Protein AF-A0A975FYM4-F1 (afdb_monomer)

InterPro domains:
  IPR009056 Cytochrome c-like domain [PS51007] (28-152)

Secondary structure (DSSP, 8-state):
--TT--HHHHHHEEEPP-BPP--HHHHHHHHHHHHHTT-GGGS-HHHHHTT--HHHHSGGGS--TT---TTT-SSTTEE-SSSTTT-SS---S----EEPP-TTS-GGG-SS--SHHHHHHHHHHIIIIIS-PPPPPHHHHHHHHHHHHHB-GGG--S-SEEE--HHHHHHHHHHHHHHHHHHHHTT-HHHHHHHHHHHHHHHHHHHHH--SGGGHHHHHHHHHHHHHHHHHHHHHHTT-TTHHHHHHHHHHHHHHHHHHHHHHGGGSTTSHHHHT-

Foldseek 3Di:
DPPPDQLCQQVFKAFFQQFDDDDDPLVLLQLLLVLQQQFLQLFDDVCSVVRHGVCLQQGSLAGQQQRDDPPADDHRQWGDLQPPRFFPARPPVDNDTDHRHRLLPDPVPDPADLDQVRNLVVVQCCRCGSRVGDRDDPSNSSSNSSNSNRRHPVRGDPPRMDTDFLVVLLVSLLSLLVSLLVCVVVVNLVSSLSSLSSSLSSLVSLLVFAPDPVLVLVNVVSVVLSVLSVVLSVCSVVVNPCSSVSSVVSSVPSVVSCVSSRVCGCVTNSNSVVSND

Sequence (277 aa):
MSADADPARVLGTVEAECLRPTTGDEAYLVEVGRAAFRTPLLLGGQAARAGIACDSCHQGGRRNPDFAFPGLSGAPGTADVTTALFSSHRDDGIDNPIPIPDLGGPKVRLRIPQDPASLQHFIHGQVTEEFNGAEPPPAVLQGLAAYVRALDPGACPADERRALLAGDYAADAARAVRAAMAALEHKDAITAALMLEAARSRLGLIYERYDQPEAGPARAFLKSADADLAAALERVRHGDGGASQALAAWLVRLGPRMKLVTAEEAGSLFAPARLRR

pLDDT: mean 92.08, std 7.95, range [47.84, 98.88]

Organism: NCBI:txid2823693

Solvent-accessible surface area (backbone atoms only — not comparable to full-atom values): 14272 Å² total; per-residue (Å²): 128,67,98,82,66,57,46,31,59,63,70,18,39,40,53,52,58,18,54,49,93,68,60,71,72,58,33,52,28,24,45,36,7,50,33,49,38,63,19,21,82,52,32,15,67,50,38,27,75,71,63,38,27,59,35,58,50,20,29,52,43,27,45,25,65,72,29,70,45,93,94,33,29,74,55,63,19,20,43,34,69,37,38,64,74,34,5,93,72,46,52,73,88,61,99,65,45,38,76,49,66,42,62,26,48,67,65,92,76,48,98,62,63,83,54,66,68,57,25,29,55,52,52,50,45,46,31,41,38,33,24,42,12,66,89,69,49,69,64,41,41,54,1,38,37,43,28,54,68,34,32,28,65,91,42,46,61,93,62,56,61,44,78,40,51,66,64,54,35,51,50,50,19,54,50,13,44,50,36,16,48,53,25,50,76,70,70,32,48,67,53,18,43,53,23,41,53,26,18,40,52,29,47,47,62,46,46,69,33,50,75,46,85,85,40,51,67,37,46,53,48,47,53,52,55,41,50,54,49,53,56,32,38,53,27,41,77,69,68,42,84,60,24,59,58,49,51,54,54,48,58,67,52,45,64,75,54,46,53,53,41,62,72,50,35,78,73,17,49,48,22,51,84,56,42,72,107

Nearest PDB structures (foldseek):
  8jh6-assembly1_B  TM=5.152E-01  e=6.477E-01  synthetic construct
  6s1a-assembly1_B  TM=4.877E-01  e=2.324E+00  Pseudomonas putida KT2440
  8tn6-assembly1_C  TM=6.753E-01  e=9.204E+00  synthetic construct
  6s37-assembly1_B  TM=3.506E-01  e=1.422E+00  Pseudomonas putida KT2440

Structure (mmCIF, N/CA/C/O backbone):
data_AF-A0A975FYM4-F1
#
_entry.id   AF-A0A975FYM4-F1
#
loop_
_atom_site.group_PDB
_atom_site.id
_atom_site.type_symbol
_atom_site.label_atom_id
_atom_site.label_alt_id
_atom_site.label_comp_id
_atom_site.label_asym_id
_atom_site.label_entity_id
_atom_site.label_seq_id
_atom_site.pdbx_PDB_ins_code
_atom_site.Cartn_x
_atom_site.Cartn_y
_atom_site.Cartn_z
_atom_site.occupancy
_atom_site.B_iso_or_equiv
_atom_site.auth_seq_id
_atom_site.auth_comp_id
_atom_site.auth_asym_id
_atom_site.auth_atom_id
_atom_site.pdbx_PDB_model_num
ATOM 1 N N . MET A 1 1 ? -10.214 -20.934 -6.688 1.00 48.75 1 MET A N 1
ATOM 2 C CA . MET A 1 1 ? -9.158 -21.477 -5.808 1.00 48.75 1 MET A CA 1
ATOM 3 C C . MET A 1 1 ? -8.944 -22.927 -6.197 1.00 48.75 1 MET A C 1
ATOM 5 O O . MET A 1 1 ? -9.939 -23.604 -6.426 1.00 48.75 1 MET A O 1
ATOM 9 N N . SER A 1 2 ? -7.694 -23.379 -6.337 1.00 47.84 2 SER A N 1
ATOM 10 C CA . SER A 1 2 ? -7.416 -24.820 -6.432 1.00 47.84 2 SER A CA 1
ATOM 11 C C . SER A 1 2 ? -8.042 -25.522 -5.221 1.00 47.84 2 SER A C 1
ATOM 13 O O . SER A 1 2 ? -8.042 -24.944 -4.132 1.00 47.84 2 SER A O 1
ATOM 15 N N . ALA A 1 3 ? -8.571 -26.732 -5.404 1.00 52.59 3 ALA A N 1
ATOM 16 C CA . ALA A 1 3 ? -9.200 -27.517 -4.340 1.00 52.59 3 ALA A CA 1
ATOM 17 C C . ALA A 1 3 ? -8.261 -27.805 -3.142 1.00 52.59 3 ALA A C 1
ATOM 19 O O . ALA A 1 3 ? -8.747 -28.187 -2.083 1.00 52.59 3 ALA A O 1
ATOM 20 N N . ASP A 1 4 ? -6.953 -27.545 -3.284 1.00 60.44 4 ASP A N 1
ATOM 21 C CA . ASP A 1 4 ? -5.914 -27.847 -2.290 1.00 60.44 4 ASP A CA 1
ATOM 22 C C . ASP A 1 4 ? -5.359 -26.627 -1.515 1.00 60.44 4 ASP A C 1
ATOM 24 O O . ASP A 1 4 ? -4.453 -26.777 -0.694 1.00 60.44 4 ASP A O 1
ATOM 28 N N . ALA A 1 5 ? -5.844 -25.402 -1.754 1.00 71.81 5 ALA A N 1
ATOM 29 C CA . ALA A 1 5 ? -5.307 -24.211 -1.078 1.00 71.81 5 ALA A CA 1
ATOM 30 C C . ALA A 1 5 ? -5.949 -23.992 0.309 1.00 71.81 5 ALA A C 1
ATOM 32 O O . ALA A 1 5 ? -7.133 -23.672 0.376 1.00 71.81 5 ALA A O 1
ATOM 33 N N . ASP A 1 6 ? -5.175 -24.094 1.404 1.00 87.06 6 ASP A N 1
ATOM 34 C CA . ASP A 1 6 ? -5.635 -23.773 2.774 1.00 87.06 6 ASP A CA 1
ATOM 35 C C . ASP A 1 6 ? -5.948 -22.267 2.898 1.00 87.06 6 ASP A C 1
ATOM 37 O O . ASP A 1 6 ? -5.015 -21.457 2.972 1.00 87.06 6 ASP A O 1
ATOM 41 N N . PRO A 1 7 ? -7.228 -21.847 2.975 1.00 88.06 7 PRO A N 1
ATOM 42 C CA . PRO A 1 7 ? -7.577 -20.430 3.003 1.00 88.06 7 PRO A CA 1
ATOM 43 C C . PRO A 1 7 ? -7.033 -19.716 4.244 1.00 88.06 7 PRO A C 1
ATOM 45 O O . PRO A 1 7 ? -6.726 -18.527 4.179 1.00 88.06 7 PRO A O 1
ATOM 48 N N . ALA A 1 8 ? -6.860 -20.424 5.367 1.00 90.38 8 ALA A N 1
ATOM 49 C CA . ALA A 1 8 ? -6.270 -19.837 6.567 1.00 90.38 8 ALA A CA 1
ATOM 50 C C . ALA A 1 8 ? -4.796 -19.489 6.363 1.00 90.38 8 ALA A C 1
ATOM 52 O O . ALA A 1 8 ? -4.334 -18.461 6.852 1.00 90.38 8 ALA A O 1
ATOM 53 N N . ARG A 1 9 ? -4.069 -20.314 5.606 1.00 89.38 9 ARG A N 1
ATOM 54 C CA . ARG A 1 9 ? -2.700 -20.015 5.193 1.00 89.38 9 ARG A CA 1
ATOM 55 C C . ARG A 1 9 ? -2.686 -18.859 4.193 1.00 89.38 9 ARG A C 1
ATOM 57 O O . ARG A 1 9 ? -2.005 -17.872 4.445 1.00 89.38 9 ARG A O 1
ATOM 64 N N . VAL A 1 10 ? -3.439 -18.957 3.097 1.00 88.88 10 VAL A N 1
ATOM 65 C CA . VAL A 1 10 ? -3.376 -17.980 1.991 1.00 88.88 10 VAL A CA 1
ATOM 66 C C . VAL A 1 10 ? -3.854 -16.593 2.417 1.00 88.88 10 VAL A C 1
ATOM 68 O O . VAL A 1 10 ? -3.222 -15.593 2.098 1.00 88.88 10 VAL A O 1
ATOM 71 N N . LEU A 1 11 ? -4.966 -16.521 3.150 1.00 90.81 11 LEU A N 1
ATOM 72 C CA . LEU A 1 11 ? -5.598 -15.250 3.500 1.00 90.81 11 LEU A CA 1
ATOM 73 C C . LEU A 1 11 ? -5.227 -14.773 4.902 1.00 90.81 11 LEU A C 1
ATOM 75 O O . LEU A 1 11 ? -5.400 -13.591 5.183 1.00 90.81 11 LEU A O 1
ATOM 79 N N . GLY A 1 12 ? -4.787 -15.662 5.794 1.00 92.69 12 GLY A N 1
ATOM 80 C CA . GLY A 1 12 ? -4.539 -15.364 7.209 1.00 92.69 12 GLY A CA 1
ATOM 81 C C . GLY A 1 12 ? -3.068 -15.191 7.579 1.00 92.69 12 GLY A C 1
ATOM 82 O O . GLY A 1 12 ? -2.769 -15.032 8.762 1.00 92.69 12 GLY A O 1
ATOM 83 N N . THR A 1 13 ? -2.147 -15.226 6.611 1.00 92.06 13 THR A N 1
ATOM 84 C CA . THR A 1 13 ? -0.712 -15.053 6.872 1.00 92.06 13 THR A CA 1
ATOM 85 C C . THR A 1 13 ? -0.065 -14.005 5.977 1.00 92.06 13 THR A C 1
ATOM 87 O O . THR A 1 13 ? -0.569 -13.676 4.902 1.00 92.06 13 THR A O 1
ATOM 90 N N . VAL A 1 14 ? 1.062 -13.473 6.448 1.00 90.62 14 VAL A N 1
ATOM 91 C CA . VAL A 1 14 ? 1.954 -12.613 5.674 1.00 90.62 14 VAL A CA 1
ATOM 92 C C . VAL A 1 14 ? 3.388 -13.100 5.734 1.00 90.62 14 VAL A C 1
ATOM 94 O O . VAL A 1 14 ? 3.846 -13.562 6.782 1.00 90.62 14 VAL A O 1
ATOM 97 N N . GLU A 1 15 ? 4.092 -12.949 4.617 1.00 89.12 15 GLU A N 1
ATOM 98 C CA . GLU A 1 15 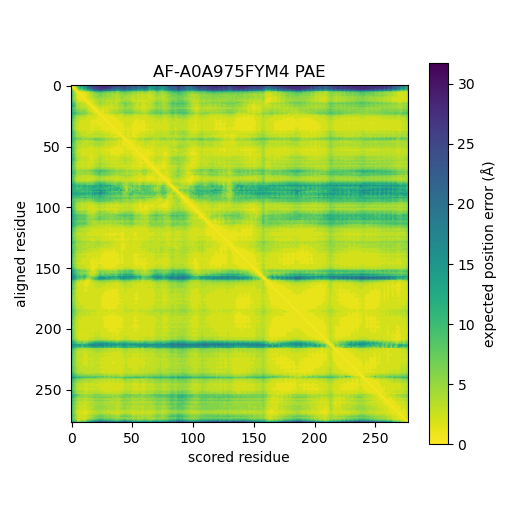? 5.549 -13.009 4.570 1.00 89.12 15 GLU A CA 1
ATOM 99 C C . GLU A 1 15 ? 6.174 -11.807 5.287 1.00 89.12 15 GLU A C 1
ATOM 101 O O . GLU A 1 15 ? 5.659 -10.681 5.266 1.00 89.12 15 GLU A O 1
ATOM 106 N N . ALA A 1 16 ? 7.316 -12.052 5.915 1.00 86.56 16 ALA A N 1
ATOM 107 C CA . ALA A 1 16 ? 8.120 -11.024 6.527 1.00 86.56 16 ALA A CA 1
ATOM 108 C C . ALA A 1 16 ? 8.736 -10.103 5.469 1.00 86.56 16 ALA A C 1
ATOM 110 O O . ALA A 1 16 ? 9.345 -10.534 4.489 1.00 86.56 16 ALA A O 1
ATOM 111 N N . GLU A 1 17 ? 8.622 -8.805 5.721 1.00 91.06 17 GLU A N 1
ATOM 112 C CA . GLU A 1 17 ? 9.305 -7.786 4.944 1.00 91.06 17 GLU A CA 1
ATOM 113 C C . GLU A 1 17 ? 10.735 -7.611 5.466 1.00 91.06 17 GLU A C 1
ATOM 115 O O . GLU A 1 17 ? 10.945 -7.190 6.604 1.00 91.06 17 GLU A O 1
ATOM 120 N N . CYS A 1 18 ? 11.716 -7.915 4.618 1.00 90.44 18 CYS A N 1
ATOM 121 C CA . CYS A 1 18 ? 13.131 -7.887 4.976 1.00 90.44 18 CYS A CA 1
ATOM 122 C C . CYS A 1 18 ? 13.784 -6.608 4.450 1.00 90.44 18 CYS A C 1
ATOM 124 O O . CYS A 1 18 ? 14.387 -6.597 3.378 1.00 90.44 18 CYS A O 1
ATOM 126 N N . LEU A 1 19 ? 13.609 -5.506 5.176 1.00 93.12 19 LEU A N 1
ATOM 127 C CA . LEU A 1 19 ? 14.188 -4.212 4.822 1.00 93.12 19 LEU A CA 1
ATOM 128 C C . LEU A 1 19 ? 15.424 -3.928 5.665 1.00 93.12 19 LEU A C 1
ATOM 130 O O . LEU A 1 19 ? 15.356 -3.942 6.896 1.00 93.12 19 LEU A O 1
ATOM 134 N N . ARG A 1 20 ? 16.536 -3.583 5.012 1.00 93.75 20 ARG A N 1
ATOM 135 C CA . ARG A 1 20 ? 17.684 -3.022 5.729 1.00 93.75 20 ARG A CA 1
ATOM 136 C C . ARG A 1 20 ? 17.333 -1.646 6.319 1.00 93.75 20 ARG A C 1
ATOM 138 O O . ARG A 1 20 ? 16.512 -0.930 5.743 1.00 93.75 20 ARG A O 1
ATOM 145 N N . PRO A 1 21 ? 17.985 -1.227 7.415 1.00 92.31 21 PRO A N 1
ATOM 146 C CA . PRO A 1 21 ? 17.837 0.128 7.929 1.00 92.31 21 PRO A CA 1
ATOM 147 C C . PRO A 1 21 ? 18.237 1.186 6.889 1.00 92.31 21 PRO A C 1
ATOM 149 O O . PRO A 1 21 ? 19.228 1.029 6.172 1.00 92.31 21 PRO A O 1
ATOM 152 N N . THR A 1 22 ? 17.485 2.283 6.851 1.00 95.19 22 THR A N 1
ATOM 153 C CA . THR A 1 22 ? 17.717 3.450 5.985 1.00 95.19 22 THR A CA 1
ATOM 154 C C . THR A 1 22 ? 17.519 4.734 6.782 1.00 95.19 22 THR A C 1
ATOM 156 O O . THR A 1 22 ? 16.788 4.741 7.774 1.00 95.19 22 THR A O 1
ATOM 159 N N . THR A 1 23 ? 18.145 5.834 6.363 1.00 94.19 23 THR A N 1
ATOM 160 C CA . THR A 1 23 ? 18.064 7.135 7.053 1.00 94.19 23 THR A CA 1
ATOM 161 C C . THR A 1 23 ? 17.903 8.290 6.062 1.00 94.19 23 THR A C 1
ATOM 163 O O . THR A 1 23 ? 18.131 8.126 4.864 1.00 94.19 23 THR A O 1
ATOM 166 N N . GLY A 1 24 ? 17.480 9.460 6.555 1.00 94.12 24 GLY A N 1
ATOM 167 C CA . GLY A 1 24 ? 17.339 10.678 5.747 1.00 94.12 24 GLY A CA 1
ATOM 168 C C . GLY A 1 24 ? 16.421 10.501 4.533 1.00 94.12 24 GLY A C 1
ATOM 169 O O . GLY A 1 24 ? 15.391 9.830 4.617 1.00 94.12 24 GLY A O 1
ATOM 170 N N . ASP A 1 25 ? 16.825 11.075 3.402 1.00 94.38 25 ASP A N 1
ATOM 171 C CA . ASP A 1 25 ? 16.059 11.058 2.148 1.00 94.38 25 ASP A CA 1
ATOM 172 C C . ASP A 1 25 ? 15.828 9.638 1.611 1.00 94.38 25 ASP A C 1
ATOM 174 O O . ASP A 1 25 ? 14.780 9.353 1.031 1.00 94.38 25 ASP A O 1
ATOM 178 N N . GLU A 1 26 ? 16.770 8.715 1.847 1.00 96.38 26 GLU A N 1
ATOM 179 C CA . GLU A 1 26 ? 16.589 7.310 1.473 1.00 96.38 26 GLU A CA 1
ATOM 180 C C . GLU A 1 26 ? 15.419 6.692 2.243 1.00 96.38 26 GLU A C 1
ATOM 182 O O . GLU A 1 26 ? 14.587 6.017 1.642 1.00 96.38 26 GLU A O 1
ATOM 187 N N . ALA A 1 27 ? 15.313 6.956 3.550 1.00 97.31 27 ALA A N 1
ATOM 188 C CA . ALA A 1 27 ? 14.196 6.457 4.348 1.00 97.31 27 ALA A CA 1
ATOM 189 C C . ALA A 1 27 ? 12.854 7.002 3.844 1.00 97.31 27 ALA A C 1
ATOM 191 O O . ALA A 1 27 ? 11.900 6.239 3.721 1.00 97.31 27 ALA A O 1
ATOM 192 N N . TYR A 1 28 ? 12.787 8.289 3.489 1.00 98.00 28 TYR A N 1
ATOM 193 C CA . TYR A 1 28 ? 11.590 8.874 2.881 1.00 98.00 28 TYR A CA 1
ATOM 194 C C . TYR A 1 28 ? 11.199 8.158 1.578 1.00 98.00 28 TYR A C 1
ATOM 196 O O . TYR A 1 28 ? 10.061 7.704 1.444 1.00 98.00 28 TYR A O 1
ATOM 204 N N . LEU A 1 29 ? 12.141 8.000 0.643 1.00 98.56 29 LEU A N 1
ATOM 205 C CA . LEU A 1 29 ? 11.881 7.331 -0.634 1.00 98.56 29 LEU A CA 1
ATOM 206 C C . LEU A 1 29 ? 11.476 5.866 -0.442 1.00 98.56 29 LEU A C 1
ATOM 208 O O . LEU A 1 29 ? 10.553 5.395 -1.106 1.00 98.56 29 LEU A O 1
ATOM 212 N N . VAL A 1 30 ? 12.109 5.154 0.491 1.00 98.50 30 VAL A N 1
ATOM 213 C CA . VAL A 1 30 ? 11.735 3.776 0.828 1.00 98.50 30 VAL A CA 1
ATOM 214 C C . VAL A 1 30 ? 10.301 3.710 1.351 1.00 98.50 30 VAL A C 1
ATOM 216 O O . VAL A 1 30 ? 9.563 2.836 0.911 1.00 98.50 30 VAL A O 1
ATOM 219 N N . GLU A 1 31 ? 9.861 4.629 2.216 1.00 98.56 31 GLU A N 1
ATOM 220 C CA . GLU A 1 31 ? 8.466 4.671 2.685 1.00 98.56 31 GLU A CA 1
ATOM 221 C C . GLU A 1 31 ? 7.469 4.973 1.558 1.00 98.56 31 GLU A C 1
ATOM 223 O O . GLU A 1 31 ? 6.432 4.310 1.463 1.00 98.56 31 GLU A O 1
ATOM 228 N N . VAL A 1 32 ? 7.792 5.929 0.677 1.00 98.81 32 VAL A N 1
ATOM 229 C CA . VAL A 1 32 ? 6.966 6.252 -0.498 1.00 98.81 32 VAL A CA 1
ATOM 230 C C . VAL A 1 32 ? 6.834 5.034 -1.411 1.00 98.81 32 VAL A C 1
ATOM 232 O O . VAL A 1 32 ? 5.724 4.624 -1.756 1.00 98.81 32 VAL A O 1
ATOM 235 N N . GLY A 1 33 ? 7.963 4.413 -1.760 1.00 98.69 33 GLY A N 1
ATOM 236 C CA . GLY A 1 33 ? 7.997 3.211 -2.584 1.00 98.69 33 GLY A CA 1
ATOM 237 C C . GLY A 1 33 ? 7.240 2.061 -1.956 1.00 98.69 33 GLY A C 1
ATOM 238 O O . GLY A 1 33 ? 6.439 1.408 -2.614 1.00 98.69 33 GLY A O 1
ATOM 239 N N . ARG A 1 34 ? 7.434 1.853 -0.656 1.00 98.44 34 ARG A N 1
ATOM 240 C CA . ARG A 1 34 ? 6.774 0.800 0.104 1.00 98.44 34 ARG A CA 1
ATOM 241 C C . ARG A 1 34 ? 5.251 0.931 0.089 1.00 98.44 34 ARG A C 1
ATOM 243 O O . ARG A 1 34 ? 4.561 -0.083 -0.034 1.00 98.44 34 ARG A O 1
ATOM 250 N N . ALA A 1 35 ? 4.730 2.146 0.254 1.00 98.62 35 ALA A N 1
ATOM 251 C CA . ALA A 1 35 ? 3.296 2.415 0.209 1.00 98.62 35 ALA A CA 1
ATOM 252 C C . ALA A 1 35 ? 2.739 2.291 -1.221 1.00 98.62 35 ALA A C 1
ATOM 254 O O . ALA A 1 35 ? 1.691 1.672 -1.407 1.00 98.62 35 ALA A O 1
ATOM 255 N N . ALA A 1 36 ? 3.463 2.786 -2.231 1.00 98.56 36 ALA A N 1
ATOM 256 C CA . ALA A 1 36 ? 3.089 2.644 -3.641 1.00 98.56 36 ALA A CA 1
ATOM 257 C C . ALA A 1 36 ? 3.085 1.178 -4.113 1.00 98.56 36 ALA A C 1
ATOM 259 O O . ALA A 1 36 ? 2.181 0.746 -4.816 1.00 98.56 36 ALA A O 1
ATOM 260 N N . PHE A 1 37 ? 4.043 0.374 -3.655 1.00 98.44 37 PHE A N 1
ATOM 261 C CA . PHE A 1 37 ? 4.131 -1.061 -3.948 1.00 98.44 37 PHE A CA 1
ATOM 262 C C . PHE A 1 37 ? 2.908 -1.851 -3.451 1.00 98.44 37 PHE A C 1
ATOM 264 O O . PHE A 1 37 ? 2.579 -2.931 -3.938 1.00 98.44 37 PHE A O 1
ATOM 271 N N . ARG A 1 38 ? 2.235 -1.289 -2.448 1.00 97.56 38 ARG A N 1
ATOM 272 C CA . ARG A 1 38 ? 1.161 -1.884 -1.661 1.00 97.56 38 ARG A CA 1
ATOM 273 C C . ARG A 1 38 ? -0.231 -1.392 -2.040 1.00 97.56 38 ARG A C 1
ATOM 275 O O . ARG A 1 38 ? -1.199 -1.849 -1.427 1.00 97.56 38 ARG A O 1
ATOM 282 N N . THR A 1 39 ? -0.346 -0.463 -2.983 1.00 96.31 39 THR A N 1
ATOM 283 C CA . THR A 1 39 ? -1.635 0.083 -3.410 1.00 96.31 39 THR A CA 1
ATOM 284 C C . THR A 1 39 ? -1.975 -0.386 -4.821 1.00 96.31 39 THR A C 1
ATOM 286 O O . THR A 1 39 ? -1.125 -0.288 -5.708 1.00 96.31 39 THR A O 1
ATOM 289 N N . PRO A 1 40 ? -3.207 -0.864 -5.071 1.00 95.69 40 PRO A N 1
ATOM 290 C CA . PRO A 1 40 ? -3.626 -1.227 -6.422 1.00 95.69 40 PRO A CA 1
ATOM 291 C C . PRO A 1 40 ? -3.727 -0.010 -7.348 1.00 95.69 40 PRO A C 1
ATOM 293 O O . PRO A 1 40 ? -3.712 -0.156 -8.562 1.00 95.69 40 PRO A O 1
ATOM 296 N N . LEU A 1 41 ? -3.789 1.199 -6.781 1.00 93.94 41 LEU A N 1
ATOM 297 C CA . LEU A 1 41 ? -3.962 2.458 -7.511 1.00 93.94 41 LEU A CA 1
ATOM 298 C C . LEU A 1 41 ? -2.713 2.925 -8.268 1.00 93.94 41 LEU A C 1
ATOM 300 O O . LEU A 1 41 ? -2.796 3.880 -9.034 1.00 93.94 41 LEU A O 1
ATOM 304 N N . LEU A 1 42 ? -1.562 2.287 -8.034 1.00 96.00 42 LEU A N 1
ATOM 305 C CA . LEU A 1 42 ? -0.379 2.480 -8.873 1.00 96.00 42 LEU A CA 1
ATOM 306 C C . LEU A 1 42 ? -0.556 1.789 -10.231 1.00 96.00 42 LEU A C 1
ATOM 308 O O . LEU A 1 42 ? -0.076 2.284 -11.246 1.00 96.00 42 LEU A O 1
ATOM 312 N N . LEU A 1 43 ? -1.229 0.639 -10.234 1.00 94.81 43 LEU A N 1
ATOM 313 C CA . LEU A 1 43 ? -1.524 -0.121 -11.439 1.00 94.81 43 LEU A CA 1
ATOM 314 C C . LEU A 1 43 ? -2.798 0.432 -12.088 1.00 94.81 43 LEU A C 1
ATOM 316 O O . LEU A 1 43 ? -3.546 1.202 -11.483 1.00 94.81 43 LEU A O 1
ATOM 320 N N . GLY A 1 44 ? -3.057 0.052 -13.334 1.00 90.06 44 GLY A N 1
ATOM 321 C CA . GLY A 1 44 ? -4.250 0.467 -14.059 1.00 90.06 44 GLY A CA 1
ATOM 322 C C . GLY A 1 44 ? -5.102 -0.706 -14.520 1.00 90.06 44 GLY A C 1
ATOM 323 O O . GLY A 1 44 ? -5.006 -1.833 -14.026 1.00 90.06 44 GLY A O 1
ATOM 324 N N . GLY A 1 45 ? -5.993 -0.409 -15.467 1.00 86.94 45 GLY A N 1
ATOM 325 C CA . GLY A 1 45 ? -6.793 -1.409 -16.171 1.00 86.94 45 GLY A CA 1
ATOM 326 C C . GLY A 1 45 ? -7.554 -2.374 -15.256 1.00 86.94 45 GLY A C 1
ATOM 327 O O . GLY A 1 45 ? -8.228 -1.968 -14.304 1.00 86.94 45 GLY A O 1
ATOM 328 N N . GLN A 1 46 ? -7.485 -3.665 -15.589 1.00 88.12 46 GLN A N 1
ATOM 329 C CA . GLN A 1 46 ? -8.139 -4.727 -14.821 1.00 88.12 46 GLN A CA 1
ATOM 330 C C . GLN A 1 46 ? -7.382 -5.086 -13.542 1.00 88.12 46 GLN A C 1
ATOM 332 O O . GLN A 1 46 ? -8.019 -5.496 -12.577 1.00 88.12 46 GLN A O 1
ATOM 337 N N . ALA A 1 47 ? -6.061 -4.885 -13.493 1.00 89.88 47 ALA A N 1
ATOM 338 C CA . ALA A 1 47 ? -5.268 -5.184 -12.305 1.00 89.88 47 ALA A CA 1
ATOM 339 C C . ALA A 1 47 ? -5.729 -4.339 -11.110 1.00 89.88 47 ALA A C 1
ATOM 341 O O . ALA A 1 47 ? -6.090 -4.887 -10.067 1.00 89.88 47 ALA A O 1
ATOM 342 N N . ALA A 1 48 ? -5.851 -3.022 -11.297 1.00 91.81 48 ALA A N 1
ATOM 343 C CA . ALA A 1 48 ? -6.355 -2.130 -10.256 1.00 91.81 48 ALA A CA 1
ATOM 344 C C . ALA A 1 48 ? -7.797 -2.469 -9.836 1.00 91.81 48 ALA A C 1
ATOM 346 O O . ALA A 1 48 ? -8.110 -2.491 -8.647 1.00 91.81 48 ALA A O 1
ATOM 347 N N . ARG A 1 49 ? -8.676 -2.789 -10.801 1.00 90.50 49 ARG A N 1
ATOM 348 C CA . ARG A 1 49 ? -10.079 -3.179 -10.534 1.00 90.50 49 ARG A CA 1
ATOM 349 C C . ARG A 1 49 ? -10.195 -4.494 -9.768 1.00 90.50 49 ARG A C 1
ATOM 351 O O . ARG A 1 49 ? -11.133 -4.658 -8.996 1.00 90.50 49 ARG A O 1
ATOM 358 N N . ALA A 1 50 ? -9.251 -5.405 -9.977 1.00 90.75 50 ALA A N 1
ATOM 359 C CA . ALA A 1 50 ? -9.148 -6.666 -9.259 1.00 90.75 50 ALA A CA 1
ATOM 360 C C . ALA A 1 50 ? -8.437 -6.531 -7.898 1.00 90.75 50 ALA A C 1
ATOM 362 O O . ALA A 1 50 ? -8.240 -7.534 -7.216 1.00 90.75 50 ALA A O 1
ATOM 363 N N . GLY A 1 51 ? -8.037 -5.316 -7.497 1.00 92.69 51 GLY A N 1
ATOM 364 C CA . GLY A 1 51 ? -7.318 -5.076 -6.245 1.00 92.69 51 GLY A CA 1
ATOM 365 C C . GLY A 1 51 ? -5.875 -5.591 -6.250 1.00 92.69 51 GLY A C 1
ATOM 366 O O . GLY A 1 51 ? -5.290 -5.768 -5.183 1.00 92.69 51 GLY A O 1
ATOM 367 N N . ILE A 1 52 ? -5.294 -5.836 -7.429 1.00 93.44 52 ILE A N 1
ATOM 368 C CA . ILE A 1 52 ? -3.909 -6.289 -7.573 1.00 93.44 52 ILE A CA 1
ATOM 369 C C . ILE A 1 52 ? -2.958 -5.108 -7.383 1.00 93.44 52 ILE A C 1
ATOM 371 O O . ILE A 1 52 ? -3.128 -4.053 -7.989 1.00 93.44 52 ILE A O 1
ATOM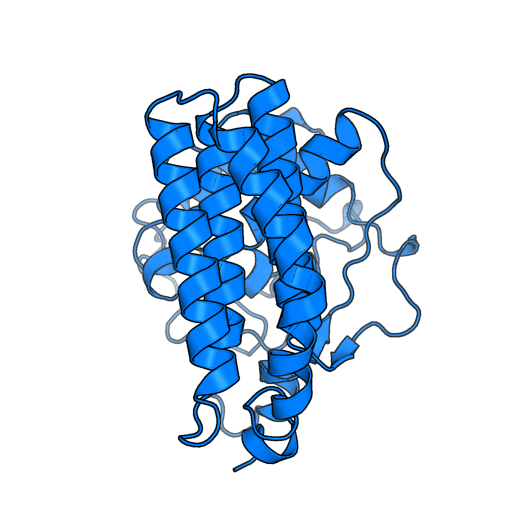 375 N N . ALA A 1 53 ? -1.936 -5.315 -6.558 1.00 95.94 53 ALA A N 1
ATOM 376 C CA . ALA A 1 53 ? -0.787 -4.435 -6.375 1.00 95.94 53 ALA A CA 1
ATOM 377 C C . ALA A 1 53 ? 0.509 -5.236 -6.587 1.00 95.94 53 ALA A C 1
ATOM 379 O O . ALA A 1 53 ? 0.476 -6.467 -6.654 1.00 95.94 53 ALA A O 1
ATOM 380 N N . CYS A 1 54 ? 1.671 -4.574 -6.615 1.00 97.00 54 CYS A N 1
ATOM 381 C CA . CYS A 1 54 ? 2.955 -5.283 -6.679 1.00 97.00 54 CYS A CA 1
ATOM 382 C C . CYS A 1 54 ? 3.097 -6.290 -5.520 1.00 97.00 54 CYS A C 1
ATOM 384 O O . CYS A 1 54 ? 3.539 -7.418 -5.727 1.00 97.00 54 CYS A O 1
ATOM 386 N N . ASP A 1 55 ? 2.626 -5.912 -4.326 1.00 96.00 55 ASP A N 1
ATOM 387 C CA . ASP A 1 55 ? 2.580 -6.735 -3.106 1.00 96.00 55 ASP A CA 1
ATOM 388 C C . ASP A 1 55 ? 1.676 -7.981 -3.219 1.00 96.00 55 ASP A C 1
ATOM 390 O O . ASP A 1 55 ? 1.839 -8.923 -2.450 1.00 96.00 55 ASP A O 1
ATOM 394 N N . SER A 1 56 ? 0.745 -8.033 -4.182 1.00 94.62 56 SER A N 1
ATOM 395 C CA . SER A 1 56 ? -0.092 -9.221 -4.414 1.00 94.62 56 SER A CA 1
ATOM 396 C C . SER A 1 56 ? 0.740 -10.394 -4.935 1.00 94.62 56 SER A C 1
ATOM 398 O O . SER A 1 56 ? 0.598 -11.516 -4.447 1.00 94.62 56 SER A O 1
ATOM 400 N N . CYS A 1 57 ? 1.634 -10.128 -5.891 1.00 94.62 57 CYS A N 1
ATOM 401 C CA . CYS A 1 57 ? 2.585 -11.113 -6.410 1.00 94.62 57 CYS A CA 1
ATOM 402 C C . CYS A 1 57 ? 3.823 -11.211 -5.508 1.00 94.62 57 CYS A C 1
ATOM 404 O O . CYS A 1 57 ? 4.364 -12.296 -5.292 1.00 94.62 57 CYS A O 1
ATOM 406 N N . HIS A 1 58 ? 4.260 -10.078 -4.960 1.00 95.00 58 HIS A N 1
ATOM 407 C CA . HIS A 1 58 ? 5.508 -9.958 -4.223 1.00 95.00 58 HIS A CA 1
ATOM 408 C C . HIS A 1 58 ? 5.284 -9.592 -2.746 1.00 95.00 58 HIS A C 1
ATOM 410 O O . HIS A 1 58 ? 5.685 -8.511 -2.317 1.00 95.00 58 HIS A O 1
ATOM 416 N N . GLN A 1 59 ? 4.635 -10.454 -1.960 1.00 93.00 59 GLN A N 1
ATOM 417 C CA . GLN A 1 59 ? 4.257 -10.147 -0.574 1.00 93.00 59 GLN A CA 1
ATOM 418 C C . GLN A 1 59 ? 5.468 -9.732 0.281 1.00 93.00 59 GLN A C 1
ATOM 420 O O . GLN A 1 59 ? 6.412 -10.500 0.465 1.00 93.00 59 GLN A O 1
ATOM 425 N N . GLY A 1 60 ? 5.471 -8.491 0.780 1.00 90.25 60 GLY A N 1
ATOM 426 C CA . GLY A 1 60 ? 6.602 -7.937 1.536 1.00 90.25 60 GLY A CA 1
ATOM 427 C C . GLY A 1 60 ? 7.902 -7.831 0.725 1.00 90.25 60 GLY A C 1
ATOM 428 O O . GLY A 1 60 ? 8.987 -7.820 1.305 1.00 90.25 60 GLY A O 1
ATOM 429 N N . GLY A 1 61 ? 7.804 -7.805 -0.607 1.00 92.12 61 GLY A N 1
ATOM 430 C CA . GLY A 1 61 ? 8.936 -7.879 -1.531 1.00 92.12 61 GLY A CA 1
ATOM 431 C C . GLY A 1 61 ? 9.455 -9.301 -1.786 1.00 92.12 61 GLY A C 1
ATOM 432 O O . GLY A 1 61 ? 10.400 -9.475 -2.557 1.00 92.12 61 GLY A O 1
ATOM 433 N N . ARG A 1 62 ? 8.854 -10.321 -1.165 1.00 91.31 62 ARG A N 1
ATOM 434 C CA . ARG A 1 62 ? 9.193 -11.741 -1.336 1.00 91.31 62 ARG A CA 1
ATOM 435 C C . ARG A 1 62 ? 8.274 -12.383 -2.363 1.00 91.31 62 ARG A C 1
ATOM 437 O O . ARG A 1 62 ? 7.238 -11.825 -2.688 1.00 91.31 62 ARG A O 1
ATOM 444 N N . ARG A 1 63 ? 8.608 -13.566 -2.880 1.00 91.69 63 ARG A N 1
ATOM 445 C CA . ARG A 1 63 ? 7.663 -14.300 -3.743 1.00 91.69 63 ARG A CA 1
ATOM 446 C C . ARG A 1 63 ? 6.389 -14.641 -2.957 1.00 91.69 63 ARG A C 1
ATOM 448 O O . ARG A 1 63 ? 6.495 -15.076 -1.814 1.00 91.69 63 ARG A O 1
ATOM 455 N N . ASN A 1 64 ? 5.215 -14.529 -3.574 1.00 93.00 64 ASN A N 1
ATOM 456 C CA . ASN A 1 64 ? 3.979 -15.078 -3.019 1.00 93.00 64 ASN A CA 1
ATOM 457 C C . ASN A 1 64 ? 3.722 -16.481 -3.607 1.00 93.00 64 ASN A C 1
ATOM 459 O O . ASN A 1 64 ? 3.203 -16.580 -4.719 1.00 93.00 64 ASN A O 1
ATOM 463 N N . PRO A 1 65 ? 4.067 -17.579 -2.902 1.00 91.06 65 PRO A N 1
ATOM 464 C CA . PRO A 1 65 ? 3.887 -18.937 -3.424 1.00 91.06 65 PRO A CA 1
ATOM 465 C C . PRO A 1 65 ? 2.414 -19.354 -3.516 1.00 91.06 65 PRO A C 1
ATOM 467 O O . PRO A 1 65 ? 2.099 -20.350 -4.159 1.00 91.06 65 PRO A O 1
ATOM 470 N N . ASP A 1 66 ? 1.525 -18.615 -2.854 1.00 91.62 66 ASP A N 1
ATOM 471 C CA . ASP A 1 66 ? 0.102 -18.917 -2.781 1.00 91.62 66 ASP A CA 1
ATOM 472 C C . ASP A 1 66 ? -0.717 -18.041 -3.758 1.00 91.62 66 ASP A C 1
ATOM 474 O O . ASP A 1 66 ? -1.938 -18.182 -3.841 1.00 91.62 66 ASP A O 1
ATOM 478 N N . PHE A 1 67 ? -0.063 -17.150 -4.520 1.00 92.88 67 PHE A N 1
ATOM 479 C CA . PHE A 1 67 ? -0.721 -16.312 -5.521 1.00 92.88 67 PHE A CA 1
ATOM 480 C C . PHE A 1 67 ? -1.358 -17.174 -6.615 1.00 92.88 67 PHE A C 1
ATOM 482 O O . PHE A 1 67 ? -0.688 -17.990 -7.246 1.00 92.88 67 PHE A O 1
ATOM 489 N N . ALA A 1 68 ? -2.650 -16.981 -6.852 1.00 91.56 68 ALA A N 1
ATOM 490 C CA . ALA A 1 68 ? -3.373 -17.658 -7.915 1.00 91.56 68 ALA A CA 1
ATOM 491 C C . ALA A 1 68 ? -4.486 -16.748 -8.431 1.00 91.56 68 ALA A C 1
ATOM 493 O O . ALA A 1 68 ? -5.432 -16.446 -7.699 1.00 91.56 68 ALA A O 1
ATOM 494 N N . PHE A 1 69 ? -4.390 -16.342 -9.695 1.00 89.75 69 PHE A N 1
ATOM 495 C CA . PHE A 1 69 ? -5.387 -15.496 -10.338 1.00 89.75 69 PHE A CA 1
ATOM 496 C C . PHE A 1 69 ? -5.899 -16.157 -11.631 1.00 89.75 69 PHE A C 1
ATOM 498 O O . PHE A 1 69 ? -5.086 -16.555 -12.471 1.00 89.75 69 PHE A O 1
ATOM 505 N N . PRO A 1 70 ? -7.227 -16.326 -11.804 1.00 86.56 70 PRO A N 1
ATOM 506 C CA . PRO A 1 70 ? -7.783 -16.960 -12.999 1.00 86.56 70 PRO A CA 1
ATOM 507 C C . PRO A 1 70 ? -7.361 -16.246 -14.289 1.00 86.56 70 PRO A C 1
ATOM 509 O O . PRO A 1 70 ? -7.522 -15.034 -14.400 1.00 86.56 70 PRO A O 1
ATOM 512 N N . GLY A 1 71 ? -6.849 -17.006 -15.261 1.00 83.94 71 GLY A N 1
ATOM 513 C CA . GLY A 1 71 ? -6.392 -16.473 -16.553 1.00 83.94 71 GLY A CA 1
ATOM 514 C C . GLY A 1 71 ? -5.022 -15.787 -16.522 1.00 83.94 71 GLY A C 1
ATOM 515 O O . GLY A 1 71 ? -4.653 -15.148 -17.499 1.00 83.94 71 GLY A O 1
ATOM 516 N N . LEU A 1 72 ? -4.299 -15.895 -15.404 1.00 86.38 72 LEU A N 1
ATOM 517 C CA . LEU A 1 72 ? -2.961 -15.327 -15.216 1.00 86.38 72 LEU A CA 1
ATOM 518 C C . LEU A 1 72 ? -1.982 -16.348 -14.627 1.00 86.38 72 LEU A C 1
ATOM 520 O O . LEU A 1 72 ? -0.794 -16.321 -14.919 1.00 86.38 72 LEU A O 1
ATOM 524 N N . SER A 1 73 ? -2.463 -17.217 -13.737 1.00 90.12 73 SER A N 1
ATOM 525 C CA . SER A 1 73 ? -1.649 -18.240 -13.081 1.00 90.12 73 SER A CA 1
ATOM 526 C C . SER A 1 73 ? -1.898 -19.614 -13.691 1.00 90.12 73 SER A C 1
ATOM 528 O O . SER A 1 73 ? -3.049 -20.003 -13.888 1.00 90.12 73 SER A O 1
ATOM 530 N N . GLY A 1 74 ? -0.824 -20.386 -13.864 1.00 88.81 74 GLY A N 1
ATOM 531 C CA . GLY A 1 74 ? -0.897 -21.825 -14.112 1.00 88.81 74 GLY A CA 1
ATOM 532 C C . GLY A 1 74 ? -0.958 -22.577 -12.783 1.00 88.81 74 GLY A C 1
ATOM 533 O O . GLY A 1 74 ? -2.027 -22.914 -12.278 1.00 88.81 74 GLY A O 1
ATOM 534 N N . ALA A 1 75 ? 0.207 -22.795 -12.172 1.00 90.50 75 ALA A N 1
ATOM 535 C CA . ALA A 1 75 ? 0.309 -23.277 -10.792 1.00 90.50 75 ALA A CA 1
ATOM 536 C C . ALA A 1 75 ? 0.279 -22.103 -9.787 1.00 90.50 75 ALA A C 1
ATOM 538 O O . ALA A 1 75 ? 0.669 -20.987 -10.146 1.00 90.50 75 ALA A O 1
ATOM 539 N N . PRO A 1 76 ? -0.122 -22.316 -8.517 1.00 91.94 76 PRO A N 1
ATOM 540 C CA . PRO A 1 76 ? 0.057 -21.310 -7.471 1.00 91.94 76 PRO A CA 1
ATOM 541 C C . PRO A 1 76 ? 1.505 -20.794 -7.405 1.00 91.94 76 PRO A C 1
ATOM 543 O O . PRO A 1 76 ? 2.458 -21.563 -7.552 1.00 91.94 76 PRO A O 1
ATOM 546 N N . GLY A 1 77 ? 1.664 -19.484 -7.224 1.00 93.25 77 GLY A N 1
ATOM 547 C CA . GLY A 1 77 ? 2.955 -18.796 -7.220 1.00 93.25 77 GLY A CA 1
ATOM 548 C C . GLY A 1 77 ? 3.524 -18.485 -8.606 1.00 93.25 77 GLY A C 1
ATOM 549 O O . GLY A 1 77 ? 4.696 -18.113 -8.711 1.00 93.25 77 GLY A O 1
ATOM 550 N N . THR A 1 78 ? 2.718 -18.631 -9.661 1.00 94.44 78 THR A N 1
ATOM 551 C CA . THR A 1 78 ? 3.075 -18.239 -11.031 1.00 94.44 78 THR A CA 1
ATOM 552 C C . THR A 1 78 ? 2.179 -17.118 -11.546 1.00 94.44 78 THR A C 1
ATOM 554 O O . THR A 1 78 ? 1.027 -16.983 -11.120 1.00 94.44 78 THR A O 1
ATOM 557 N N . ALA A 1 79 ? 2.712 -16.315 -12.462 1.00 92.38 79 ALA A N 1
ATOM 558 C CA . ALA A 1 79 ? 1.964 -15.299 -13.185 1.00 92.38 79 ALA A CA 1
ATOM 559 C C . ALA A 1 79 ? 2.524 -15.155 -14.603 1.00 92.38 79 ALA A C 1
ATOM 561 O O . ALA A 1 79 ? 3.739 -15.173 -14.807 1.00 92.38 79 ALA A O 1
ATOM 562 N N . ASP A 1 80 ? 1.627 -15.000 -15.560 1.00 89.44 80 ASP A N 1
ATOM 563 C CA . ASP A 1 80 ? 1.906 -14.541 -16.911 1.00 89.44 80 ASP A CA 1
ATOM 564 C C . ASP A 1 80 ? 1.595 -13.040 -16.962 1.00 89.44 80 ASP A C 1
ATOM 566 O O . ASP A 1 80 ? 0.444 -12.648 -16.846 1.00 89.44 80 ASP A O 1
ATOM 570 N N . VAL A 1 81 ? 2.599 -12.169 -17.047 1.00 83.19 81 VAL A N 1
ATOM 571 C CA . VAL A 1 81 ? 2.372 -10.708 -17.161 1.00 83.19 81 VAL A CA 1
ATOM 572 C C . VAL A 1 81 ? 2.338 -10.229 -18.618 1.00 83.19 81 VAL A C 1
ATOM 574 O O . VAL A 1 81 ? 2.223 -9.033 -18.877 1.00 83.19 81 VAL A O 1
ATOM 577 N N . THR A 1 82 ? 2.401 -11.165 -19.565 1.00 81.25 82 THR A N 1
ATOM 578 C CA . THR A 1 82 ? 2.347 -10.961 -21.019 1.00 81.25 82 THR A CA 1
ATOM 579 C C . THR A 1 82 ? 0.984 -11.327 -21.605 1.00 81.25 82 THR A C 1
ATOM 581 O O . THR A 1 82 ? 0.868 -11.605 -22.790 1.00 81.25 82 THR A O 1
ATOM 584 N N . THR A 1 83 ? -0.073 -11.271 -20.792 1.00 77.56 83 THR A N 1
ATOM 585 C CA . THR A 1 83 ? -1.464 -11.476 -21.224 1.00 77.56 83 THR A CA 1
ATOM 586 C C . THR A 1 83 ? -2.204 -10.154 -21.433 1.00 77.56 83 THR A C 1
ATOM 588 O O . THR A 1 83 ? -2.066 -9.194 -20.659 1.00 77.56 83 THR A O 1
ATOM 591 N N . ALA A 1 84 ? -3.090 -10.138 -22.436 1.00 78.81 84 ALA A N 1
ATOM 592 C CA . ALA A 1 84 ? -4.036 -9.048 -22.698 1.00 78.81 84 ALA A CA 1
ATOM 593 C C . ALA A 1 84 ? -4.938 -8.670 -21.504 1.00 78.81 84 ALA A C 1
ATOM 595 O O . ALA A 1 84 ? -5.581 -7.617 -21.518 1.00 78.81 84 ALA A O 1
ATOM 596 N N . LEU A 1 85 ? -5.031 -9.518 -20.472 1.00 78.12 85 LEU A N 1
ATOM 597 C CA . LEU A 1 85 ? -5.867 -9.266 -19.301 1.00 78.12 85 LEU A CA 1
ATOM 598 C C . LEU A 1 85 ? -5.420 -8.013 -18.539 1.00 78.12 85 LEU A C 1
ATOM 600 O O . LEU A 1 85 ? -6.268 -7.242 -18.081 1.00 78.12 85 LEU A O 1
ATOM 604 N N . PHE A 1 86 ? -4.107 -7.806 -18.409 1.00 77.44 86 PHE A N 1
ATOM 605 C CA . PHE A 1 86 ? -3.535 -6.685 -17.657 1.00 77.44 86 PHE A CA 1
ATOM 606 C C . PHE A 1 86 ? -2.773 -5.686 -18.519 1.00 77.44 86 PHE A C 1
ATOM 608 O O . PHE A 1 86 ? -2.771 -4.506 -18.159 1.00 77.44 86 PHE A O 1
ATOM 615 N N . SER A 1 87 ? -2.239 -6.109 -19.668 1.00 76.31 87 SER A N 1
ATOM 616 C CA . SER A 1 87 ? -1.490 -5.247 -20.580 1.00 76.31 87 SER A CA 1
ATOM 617 C C . SER A 1 87 ? -2.239 -5.029 -21.890 1.00 76.31 87 SER A C 1
ATOM 619 O O . SER A 1 87 ? -2.710 -5.973 -22.510 1.00 76.31 87 SER A O 1
ATOM 621 N N . SER A 1 88 ? -2.307 -3.778 -22.357 1.00 74.94 88 SER A N 1
ATOM 622 C CA . SER A 1 88 ? -2.732 -3.481 -23.735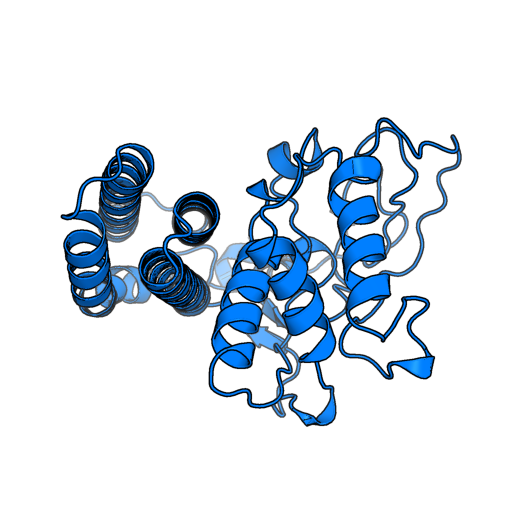 1.00 74.94 88 SER A CA 1
ATOM 623 C C . SER A 1 88 ? -1.552 -3.422 -24.717 1.00 74.94 88 SER A C 1
ATOM 625 O O . SER A 1 88 ? -1.743 -3.171 -25.905 1.00 74.94 88 SER A O 1
ATOM 627 N N . HIS A 1 89 ? -0.334 -3.660 -24.217 1.00 74.88 89 HIS A N 1
ATOM 628 C CA . HIS A 1 89 ? 0.926 -3.422 -24.917 1.00 74.88 89 HIS A CA 1
ATOM 629 C C . HIS A 1 89 ? 1.772 -4.684 -25.110 1.00 74.88 89 HIS A C 1
ATOM 631 O O . HIS A 1 89 ? 2.515 -4.764 -26.085 1.00 74.88 89 HIS A O 1
ATOM 637 N N . ARG A 1 90 ? 1.697 -5.641 -24.178 1.00 78.94 90 ARG A N 1
ATOM 638 C CA . ARG A 1 90 ? 2.633 -6.770 -24.065 1.00 78.94 90 ARG A CA 1
ATOM 639 C C . ARG A 1 90 ? 1.993 -8.145 -24.261 1.00 78.94 90 ARG A C 1
ATOM 641 O O . ARG A 1 90 ? 2.629 -9.135 -23.925 1.00 78.94 90 ARG A O 1
ATOM 648 N N . ASP A 1 91 ? 0.769 -8.198 -24.788 1.00 82.25 91 ASP A N 1
ATOM 649 C CA . ASP A 1 91 ? 0.122 -9.471 -25.118 1.00 82.25 91 ASP A CA 1
ATOM 650 C C . ASP A 1 91 ? 0.919 -10.222 -26.192 1.00 82.25 91 ASP A C 1
ATOM 652 O O . ASP A 1 91 ? 1.092 -9.712 -27.304 1.00 82.25 91 ASP A O 1
ATOM 656 N N . ASP A 1 92 ? 1.408 -11.417 -25.864 1.00 83.12 92 ASP A N 1
ATOM 657 C CA . ASP A 1 92 ? 2.100 -12.298 -26.814 1.00 83.12 92 ASP A CA 1
ATOM 658 C C . ASP A 1 92 ? 1.198 -13.430 -27.349 1.00 83.12 92 ASP A C 1
ATOM 660 O O . ASP A 1 92 ? 1.576 -14.135 -28.291 1.00 83.12 92 ASP A O 1
ATOM 664 N N . GLY A 1 93 ? -0.017 -13.563 -26.798 1.00 83.25 93 GLY A N 1
ATOM 665 C CA . GLY A 1 93 ? -1.004 -14.575 -27.169 1.00 83.25 93 GLY A CA 1
ATOM 666 C C . GLY A 1 93 ? -0.694 -15.991 -26.667 1.00 83.25 93 GLY A C 1
ATOM 667 O O . GLY A 1 93 ? -1.326 -16.943 -27.138 1.00 83.25 93 GLY A O 1
ATOM 668 N N . ILE A 1 94 ? 0.266 -16.159 -25.751 1.00 86.00 94 ILE A N 1
ATOM 669 C CA . ILE A 1 94 ? 0.718 -17.453 -25.231 1.00 86.00 94 ILE A CA 1
ATOM 670 C C . ILE A 1 94 ? 0.486 -17.500 -23.718 1.00 86.00 94 ILE A C 1
ATOM 672 O O . ILE A 1 94 ? 1.093 -16.740 -22.988 1.00 86.00 94 ILE A O 1
ATOM 676 N N . ASP A 1 95 ? -0.307 -18.461 -23.235 1.00 85.31 95 ASP A N 1
ATOM 677 C CA . ASP A 1 95 ? -0.448 -18.735 -21.793 1.00 85.31 95 ASP A CA 1
ATOM 678 C C . ASP A 1 95 ? 0.837 -19.401 -21.261 1.00 85.31 95 ASP A C 1
ATOM 680 O O . ASP A 1 95 ? 1.028 -20.619 -21.387 1.00 85.31 95 ASP A O 1
ATOM 684 N N . ASN A 1 96 ? 1.768 -18.589 -20.749 1.00 88.75 96 ASN A N 1
ATOM 685 C CA . ASN A 1 96 ? 3.119 -19.009 -20.363 1.00 88.75 96 ASN A CA 1
ATOM 686 C C . ASN A 1 96 ? 3.529 -18.597 -18.929 1.00 88.75 96 ASN A C 1
ATOM 688 O O . ASN A 1 96 ? 4.657 -18.145 -18.710 1.00 88.75 96 ASN A O 1
ATOM 692 N N . PRO A 1 97 ? 2.685 -18.832 -17.905 1.00 91.94 97 PRO A N 1
ATOM 693 C CA . PRO A 1 97 ? 2.911 -18.331 -16.557 1.00 91.94 97 PRO A CA 1
ATOM 694 C C . PRO A 1 97 ? 4.234 -18.819 -15.966 1.00 91.94 97 PRO A C 1
ATOM 696 O O . PRO A 1 97 ? 4.517 -20.020 -15.900 1.00 91.94 97 PRO A O 1
ATOM 699 N N . ILE A 1 98 ? 5.030 -17.872 -15.468 1.00 92.62 98 ILE A N 1
ATOM 700 C CA . ILE A 1 98 ? 6.347 -18.140 -14.882 1.00 92.62 98 ILE A CA 1
ATOM 701 C C . ILE A 1 98 ? 6.334 -17.974 -13.358 1.00 92.62 98 ILE A C 1
ATOM 703 O O . ILE A 1 98 ? 5.497 -17.249 -12.816 1.00 92.62 98 ILE A O 1
ATOM 707 N N . PRO A 1 99 ? 7.264 -18.623 -12.629 1.00 93.94 99 PRO A N 1
ATOM 708 C CA . PRO A 1 99 ? 7.399 -18.425 -11.190 1.00 93.94 99 PRO A CA 1
ATOM 709 C C . PRO A 1 99 ? 7.654 -16.962 -10.827 1.00 93.94 99 PRO A C 1
ATOM 711 O O . PRO A 1 99 ? 8.560 -16.326 -11.372 1.00 93.94 99 PRO A O 1
ATOM 714 N N . ILE A 1 100 ? 6.902 -16.457 -9.850 1.00 93.62 100 ILE A N 1
ATOM 715 C CA . ILE A 1 100 ? 7.061 -15.088 -9.362 1.00 93.62 100 ILE A CA 1
ATOM 716 C C . ILE A 1 100 ? 8.410 -14.959 -8.629 1.00 93.62 100 ILE A C 1
ATOM 718 O O . ILE A 1 100 ? 8.682 -15.736 -7.702 1.00 93.62 100 ILE A O 1
ATOM 722 N N . PRO A 1 101 ? 9.276 -13.997 -9.004 1.00 92.19 101 PRO A N 1
ATOM 723 C CA . PRO A 1 101 ? 10.578 -13.845 -8.368 1.00 92.19 101 PRO A CA 1
ATOM 724 C C . PRO A 1 101 ? 10.481 -13.249 -6.955 1.00 92.19 101 PRO A C 1
ATOM 726 O O . PRO A 1 101 ? 9.603 -12.448 -6.637 1.00 92.19 101 PRO A O 1
ATOM 729 N N . ASP A 1 102 ? 11.440 -13.618 -6.106 1.00 92.00 102 ASP A N 1
ATOM 730 C CA . ASP A 1 102 ? 11.656 -13.019 -4.785 1.00 92.00 102 ASP A CA 1
ATOM 731 C C . ASP A 1 102 ? 12.566 -11.791 -4.925 1.00 92.00 102 ASP A C 1
ATOM 733 O O . ASP A 1 102 ? 13.771 -11.955 -5.096 1.00 92.00 102 ASP A O 1
ATOM 737 N N . LEU A 1 103 ? 12.022 -10.570 -4.854 1.00 93.25 103 LEU A N 1
ATOM 738 C CA . LEU A 1 103 ? 12.785 -9.325 -5.065 1.00 93.25 103 LEU A CA 1
ATOM 739 C C . LEU A 1 103 ? 13.800 -9.049 -3.938 1.00 93.25 103 LEU A C 1
ATOM 741 O O . LEU A 1 103 ? 14.787 -8.327 -4.135 1.00 93.25 103 LEU A O 1
ATOM 745 N N . GLY A 1 104 ? 13.578 -9.641 -2.762 1.00 88.94 104 GLY A N 1
ATOM 746 C CA . GLY A 1 104 ? 14.519 -9.667 -1.645 1.00 88.94 104 GLY A CA 1
ATOM 747 C C . GLY A 1 104 ? 15.567 -10.776 -1.748 1.00 88.94 104 GLY A C 1
ATOM 748 O O . GLY A 1 104 ? 16.444 -10.851 -0.899 1.00 88.94 104 GLY A O 1
ATOM 749 N N . GLY A 1 105 ? 15.516 -11.637 -2.765 1.00 87.50 105 GLY A N 1
ATOM 750 C CA . GLY A 1 105 ? 16.504 -12.693 -2.969 1.00 87.50 105 GLY A CA 1
ATOM 751 C C . GLY A 1 105 ? 17.892 -12.176 -3.390 1.00 87.50 105 GLY A C 1
ATOM 752 O O . GLY A 1 105 ? 18.104 -10.973 -3.581 1.00 87.50 105 GLY A O 1
ATOM 753 N N . PRO A 1 106 ? 18.870 -13.084 -3.587 1.00 86.88 106 PRO A N 1
ATOM 754 C CA . PRO A 1 106 ? 20.201 -12.717 -4.064 1.00 86.88 106 PRO A CA 1
ATOM 755 C C . PRO A 1 106 ? 20.125 -11.935 -5.381 1.00 86.88 106 PRO A C 1
ATOM 757 O O . PRO A 1 106 ? 19.679 -12.475 -6.393 1.00 86.88 106 PRO A O 1
ATOM 760 N N . LYS A 1 107 ? 20.605 -10.685 -5.387 1.00 85.00 107 LYS A N 1
ATOM 761 C CA . LYS A 1 107 ? 20.446 -9.758 -6.523 1.00 85.00 107 LYS A CA 1
ATOM 762 C C . LYS A 1 107 ? 20.995 -10.305 -7.847 1.00 85.00 107 LYS A C 1
ATOM 764 O O . LYS A 1 107 ? 20.386 -10.098 -8.884 1.00 85.00 107 LYS A O 1
ATOM 769 N N . VAL A 1 108 ? 22.070 -11.101 -7.805 1.00 84.50 108 VAL A N 1
ATOM 770 C CA . VAL A 1 108 ? 22.653 -11.789 -8.981 1.00 84.50 108 VAL A CA 1
ATOM 771 C C . VAL A 1 108 ? 21.697 -12.783 -9.660 1.00 84.50 108 VAL A C 1
ATOM 773 O O . VAL A 1 108 ? 21.888 -13.134 -10.820 1.00 84.50 108 VAL A O 1
ATOM 776 N N . ARG A 1 109 ? 20.672 -13.264 -8.945 1.00 85.19 109 ARG A N 1
ATOM 777 C CA . ARG A 1 109 ? 19.639 -14.161 -9.485 1.00 85.19 109 ARG A CA 1
ATOM 778 C C . ARG A 1 109 ? 18.421 -13.406 -10.011 1.00 85.19 109 ARG A C 1
ATOM 780 O O . ARG A 1 109 ? 17.605 -14.010 -10.703 1.00 85.19 109 ARG A O 1
ATOM 787 N N . LEU A 1 110 ? 18.289 -12.118 -9.690 1.00 84.75 110 LEU A N 1
ATOM 788 C CA . LEU A 1 110 ? 17.215 -11.288 -10.213 1.00 84.75 110 LEU A CA 1
ATOM 789 C C . LEU A 1 110 ? 17.572 -10.859 -11.628 1.00 84.75 110 LEU A C 1
ATOM 791 O O . LEU A 1 110 ? 18.625 -10.278 -11.872 1.00 84.75 110 LEU A O 1
ATOM 795 N N . ARG A 1 111 ? 16.668 -11.116 -12.569 1.00 86.94 111 ARG A N 1
ATOM 796 C CA . ARG A 1 111 ? 16.801 -10.669 -13.960 1.00 86.94 111 ARG A CA 1
ATOM 797 C C . ARG A 1 111 ? 16.304 -9.228 -14.124 1.00 86.94 111 ARG A C 1
ATOM 799 O O . ARG A 1 111 ? 15.570 -8.938 -15.057 1.00 86.94 111 ARG A O 1
ATOM 806 N N . ILE A 1 112 ? 16.669 -8.351 -13.186 1.00 89.06 112 ILE A N 1
ATOM 807 C CA . ILE A 1 112 ? 16.291 -6.932 -13.177 1.00 89.06 112 ILE A CA 1
ATOM 808 C C . ILE A 1 112 ? 17.535 -6.059 -12.964 1.00 89.06 112 ILE A C 1
ATOM 810 O O . ILE A 1 112 ? 18.467 -6.495 -12.271 1.00 89.06 112 ILE A O 1
ATOM 814 N N . PRO A 1 113 ? 17.563 -4.825 -13.496 1.00 91.81 113 PRO A N 1
ATOM 815 C CA . PRO A 1 113 ? 18.665 -3.902 -13.251 1.00 91.81 113 PRO A CA 1
ATOM 816 C C . PRO A 1 113 ? 18.835 -3.587 -11.760 1.00 91.81 113 PRO A C 1
ATOM 818 O O . PRO A 1 113 ? 17.871 -3.596 -10.997 1.00 91.81 113 PRO A O 1
ATOM 821 N N . GLN A 1 114 ? 20.069 -3.314 -11.337 1.00 88.31 114 GLN A N 1
ATOM 822 C CA . GLN A 1 114 ? 20.392 -3.042 -9.927 1.00 88.31 114 GLN A CA 1
ATOM 823 C C . GLN A 1 114 ? 20.799 -1.588 -9.676 1.00 88.31 114 GLN A C 1
ATOM 825 O O . GLN A 1 114 ? 20.697 -1.102 -8.545 1.00 88.31 114 GLN A O 1
ATOM 830 N N . ASP A 1 115 ? 21.262 -0.882 -10.708 1.00 93.44 115 ASP A N 1
ATOM 831 C CA . ASP A 1 115 ? 21.519 0.547 -10.613 1.00 93.44 115 ASP A CA 1
ATOM 832 C C . ASP A 1 115 ? 20.190 1.325 -10.559 1.00 93.44 115 ASP A C 1
ATOM 834 O O . ASP A 1 115 ? 19.191 0.909 -11.151 1.00 93.44 115 ASP A O 1
ATOM 838 N N . PRO A 1 116 ? 20.147 2.453 -9.829 1.00 93.06 116 PRO A N 1
ATOM 839 C CA . PRO A 1 116 ? 18.898 3.164 -9.588 1.00 93.06 116 PRO A CA 1
ATOM 840 C C . PRO A 1 116 ? 18.185 3.628 -10.861 1.00 93.06 116 PRO A C 1
ATOM 842 O O . PRO A 1 116 ? 16.969 3.489 -10.932 1.00 93.06 116 PRO A O 1
ATOM 845 N N . ALA A 1 117 ? 18.905 4.164 -11.849 1.00 94.50 117 ALA A N 1
ATOM 846 C CA . ALA A 1 117 ? 18.283 4.734 -13.044 1.00 94.50 117 ALA A CA 1
ATOM 847 C C . ALA A 1 117 ? 17.646 3.649 -13.923 1.00 94.50 117 ALA A C 1
ATOM 849 O O . ALA A 1 117 ? 16.483 3.766 -14.312 1.00 94.50 117 ALA A O 1
ATOM 850 N N . SER A 1 118 ? 18.370 2.558 -14.177 1.00 96.12 118 SER A N 1
ATOM 851 C CA . SER A 1 118 ? 17.849 1.457 -14.989 1.00 96.12 118 SER A CA 1
ATOM 852 C C . SER A 1 118 ? 16.734 0.700 -14.271 1.00 96.12 118 SER A C 1
ATOM 854 O O . SER A 1 118 ? 15.780 0.272 -14.916 1.00 96.12 118 SER A O 1
ATOM 856 N N . LEU A 1 119 ? 16.801 0.566 -12.939 1.00 96.50 119 LEU A N 1
ATOM 857 C CA . LEU A 1 119 ? 15.718 -0.044 -12.164 1.00 96.50 119 LEU A CA 1
ATOM 858 C C . LEU A 1 119 ? 14.452 0.824 -12.179 1.00 96.50 119 LEU A C 1
ATOM 860 O O . LEU A 1 119 ? 13.357 0.286 -12.302 1.00 96.50 119 LEU A O 1
ATOM 864 N N . GLN A 1 120 ? 14.586 2.151 -12.092 1.00 97.12 120 GLN A N 1
ATOM 865 C CA . GLN A 1 120 ? 13.452 3.066 -12.258 1.00 97.12 120 GLN A CA 1
ATOM 866 C C . GLN A 1 120 ? 12.820 2.908 -13.641 1.00 97.12 120 GLN A C 1
ATOM 868 O O . GLN A 1 120 ? 11.612 2.727 -13.731 1.00 97.12 120 GLN A O 1
ATOM 873 N N . HIS A 1 121 ? 13.622 2.904 -14.708 1.00 96.88 121 HIS A N 1
ATOM 874 C CA . HIS A 1 121 ? 13.106 2.700 -16.062 1.00 96.88 121 HIS A CA 1
ATOM 875 C C . HIS A 1 121 ? 12.405 1.342 -16.220 1.00 96.88 121 HIS A C 1
ATOM 877 O O . HIS A 1 121 ? 11.320 1.268 -16.787 1.00 96.88 121 HIS A O 1
ATOM 883 N N . PHE A 1 122 ? 12.980 0.279 -15.652 1.00 96.31 122 PHE A N 1
ATOM 884 C CA . PHE A 1 122 ? 12.356 -1.041 -15.639 1.00 96.31 122 PHE A CA 1
ATOM 885 C C . PHE A 1 122 ? 10.991 -1.018 -14.934 1.00 96.31 122 PHE A C 1
ATOM 887 O O . PHE A 1 122 ? 9.994 -1.421 -15.524 1.00 96.31 122 PHE A O 1
ATOM 894 N N . ILE A 1 123 ? 10.919 -0.495 -13.703 1.00 97.19 123 ILE A N 1
ATOM 895 C CA . ILE A 1 123 ? 9.669 -0.411 -12.925 1.00 97.19 123 ILE A CA 1
ATOM 896 C C . ILE A 1 123 ? 8.625 0.456 -13.637 1.00 97.19 123 ILE A C 1
ATOM 898 O O . ILE A 1 123 ? 7.442 0.125 -13.608 1.00 97.19 123 ILE A O 1
ATOM 902 N N . HIS A 1 124 ? 9.049 1.540 -14.287 1.00 97.44 124 HIS A N 1
ATOM 903 C CA . HIS A 1 124 ? 8.168 2.399 -15.076 1.00 97.44 124 HIS A CA 1
ATOM 904 C C . HIS A 1 124 ? 7.466 1.615 -16.190 1.00 97.44 124 HIS A C 1
ATOM 906 O O . HIS A 1 124 ? 6.241 1.690 -16.290 1.00 97.44 124 HIS A O 1
ATOM 912 N N . GLY A 1 125 ? 8.209 0.793 -16.940 1.00 95.06 125 GLY A N 1
ATOM 913 C CA . GLY A 1 125 ? 7.644 -0.101 -17.954 1.00 95.06 125 GLY A CA 1
ATOM 914 C C . GLY A 1 125 ? 6.674 -1.131 -17.367 1.00 95.06 125 GLY A C 1
ATOM 915 O O . GLY A 1 125 ? 5.606 -1.352 -17.932 1.00 95.06 125 GLY A O 1
ATOM 916 N N . GLN A 1 126 ? 6.975 -1.704 -16.193 1.00 94.44 126 GLN A N 1
ATOM 917 C CA . GLN A 1 126 ? 6.024 -2.602 -15.520 1.00 94.44 126 GLN A CA 1
ATOM 918 C C . GLN A 1 126 ? 4.710 -1.868 -15.207 1.00 94.44 126 GLN A C 1
ATOM 920 O O . GLN A 1 126 ? 3.628 -2.347 -15.525 1.00 94.44 126 GLN A O 1
ATOM 925 N N . VAL A 1 127 ? 4.781 -0.676 -14.611 1.00 95.94 127 VAL A N 1
ATOM 926 C CA . VAL A 1 127 ? 3.571 0.063 -14.230 1.00 95.94 127 VAL A CA 1
ATOM 927 C C . VAL A 1 127 ? 2.769 0.480 -15.460 1.00 95.94 127 VAL A C 1
ATOM 929 O O . VAL A 1 127 ? 1.578 0.185 -15.534 1.00 95.94 127 VAL A O 1
ATOM 932 N N . THR A 1 128 ? 3.404 1.155 -16.414 1.00 94.81 128 THR A N 1
ATOM 933 C CA . THR A 1 128 ? 2.703 1.830 -17.515 1.00 94.81 128 THR A CA 1
ATOM 934 C C . THR A 1 128 ? 2.362 0.903 -18.675 1.00 94.81 128 THR A C 1
ATOM 936 O O . THR A 1 128 ? 1.295 1.048 -19.264 1.00 94.81 128 THR A O 1
ATOM 939 N N . GLU A 1 129 ? 3.205 -0.087 -18.974 1.00 90.50 129 GLU A N 1
ATOM 940 C CA . GLU A 1 129 ? 3.015 -0.961 -20.133 1.00 90.50 129 GLU A CA 1
ATOM 941 C C . GLU A 1 129 ? 2.427 -2.320 -19.743 1.00 90.50 129 GLU A C 1
ATOM 943 O O . GLU A 1 129 ? 1.468 -2.771 -20.370 1.00 90.50 129 GLU A O 1
ATOM 948 N N . GLU A 1 130 ? 2.952 -2.986 -18.708 1.00 89.19 130 GLU A N 1
ATOM 949 C CA . GLU A 1 130 ? 2.443 -4.313 -18.310 1.00 89.19 130 GLU A CA 1
ATOM 950 C C . GLU A 1 130 ? 1.105 -4.242 -17.582 1.00 89.19 130 GLU A C 1
ATOM 952 O O . GLU A 1 130 ? 0.249 -5.099 -17.775 1.00 89.19 130 GLU A O 1
ATOM 957 N N . PHE A 1 131 ? 0.904 -3.210 -16.765 1.00 92.06 131 PHE A N 1
ATOM 958 C CA . PHE A 1 131 ? -0.294 -3.082 -15.937 1.00 92.06 131 PHE A CA 1
ATOM 959 C C . PHE A 1 131 ? -1.164 -1.871 -16.299 1.00 92.06 131 PHE A C 1
ATOM 961 O O . PHE A 1 131 ? -2.111 -1.563 -15.570 1.00 92.06 131 PHE A O 1
ATOM 968 N N . ASN A 1 132 ? -0.878 -1.196 -17.423 1.00 91.31 132 ASN A N 1
ATOM 969 C CA . ASN A 1 132 ? -1.629 -0.043 -17.945 1.00 91.31 132 ASN A CA 1
ATOM 970 C C . ASN A 1 132 ? -1.865 1.077 -16.904 1.00 91.31 132 ASN A C 1
ATOM 972 O O . ASN A 1 132 ? -2.909 1.739 -16.913 1.00 91.31 132 ASN A O 1
ATOM 976 N N . GLY A 1 133 ? -0.946 1.244 -15.954 1.00 94.12 133 GLY A N 1
ATOM 977 C CA . GLY A 1 133 ? -0.970 2.310 -14.958 1.00 94.12 133 GLY A CA 1
ATOM 978 C C . GLY A 1 133 ? -0.722 3.682 -15.583 1.00 94.12 133 GLY A C 1
ATOM 979 O O . GLY A 1 133 ? -0.148 3.805 -16.664 1.00 94.12 133 GLY A O 1
ATOM 980 N N . ALA A 1 134 ? -1.156 4.733 -14.890 1.00 94.81 134 ALA A N 1
ATOM 981 C CA . ALA A 1 134 ? -0.804 6.099 -15.268 1.00 94.81 134 ALA A CA 1
ATOM 982 C C . ALA A 1 134 ? 0.682 6.381 -14.983 1.00 94.81 134 ALA A C 1
ATOM 984 O O . ALA A 1 134 ? 1.312 5.672 -14.197 1.00 94.81 134 ALA A O 1
ATOM 985 N N . GLU A 1 135 ? 1.219 7.449 -15.578 1.00 97.00 135 GLU A N 1
ATOM 986 C CA . GLU A 1 135 ? 2.581 7.915 -15.300 1.00 97.00 135 GLU A CA 1
ATOM 987 C C . GLU A 1 135 ? 2.784 8.135 -13.786 1.00 97.00 135 GLU A C 1
ATOM 989 O O . GLU A 1 135 ? 2.100 8.984 -13.197 1.00 97.00 135 GLU A O 1
ATOM 994 N N . PRO A 1 136 ? 3.700 7.394 -13.132 1.00 97.38 136 PRO A N 1
ATOM 995 C CA . PRO A 1 136 ? 3.948 7.566 -11.709 1.00 97.38 136 PRO A CA 1
ATOM 996 C C . PRO A 1 136 ? 4.613 8.918 -11.414 1.00 97.38 136 PRO A C 1
ATOM 998 O O . PRO A 1 136 ? 5.491 9.352 -12.160 1.00 97.38 136 PRO A O 1
ATOM 1001 N N . PRO A 1 137 ? 4.299 9.570 -10.280 1.00 97.69 137 PRO A N 1
ATOM 1002 C CA . PRO A 1 137 ? 5.060 10.732 -9.831 1.00 97.69 137 PRO A CA 1
ATOM 1003 C C . PRO A 1 137 ? 6.560 10.402 -9.697 1.00 97.69 137 PRO A C 1
ATOM 1005 O O . PRO A 1 137 ? 6.899 9.298 -9.257 1.00 97.69 137 PRO A O 1
ATOM 1008 N N . PRO A 1 138 ? 7.485 11.339 -9.982 1.00 97.62 138 PRO A N 1
ATOM 1009 C CA . PRO A 1 138 ? 8.920 11.052 -9.933 1.00 97.62 138 PRO A CA 1
ATOM 1010 C C . PRO A 1 138 ? 9.400 10.479 -8.592 1.00 97.62 138 PRO A C 1
ATOM 1012 O O . PRO A 1 138 ? 10.172 9.521 -8.577 1.00 97.62 138 PRO A O 1
ATOM 1015 N N . ALA A 1 139 ? 8.912 11.008 -7.462 1.00 98.25 139 ALA A N 1
ATOM 1016 C CA . ALA A 1 139 ? 9.261 10.497 -6.134 1.00 98.25 139 ALA A CA 1
ATOM 1017 C C . ALA A 1 139 ? 8.713 9.082 -5.881 1.00 98.25 139 ALA A C 1
ATOM 1019 O O . ALA A 1 139 ? 9.341 8.297 -5.175 1.00 98.25 139 ALA A O 1
ATOM 1020 N N . VAL A 1 140 ? 7.581 8.724 -6.494 1.00 98.62 140 VAL A N 1
ATOM 1021 C CA . VAL A 1 140 ? 7.009 7.373 -6.425 1.00 98.62 140 VAL A CA 1
ATOM 1022 C C . VAL A 1 140 ? 7.886 6.384 -7.177 1.00 98.62 140 VAL A C 1
ATOM 1024 O O . VAL A 1 140 ? 8.220 5.336 -6.629 1.00 98.62 140 VAL A O 1
ATOM 1027 N N . LEU A 1 141 ? 8.326 6.723 -8.391 1.00 98.31 141 LEU A N 1
ATOM 1028 C CA . LEU A 1 141 ? 9.200 5.849 -9.172 1.00 98.31 141 LEU A CA 1
ATOM 1029 C C . LEU A 1 141 ? 10.577 5.673 -8.513 1.00 98.31 141 LEU A C 1
ATOM 1031 O O . LEU A 1 141 ? 11.067 4.549 -8.369 1.00 98.31 141 LEU A O 1
ATOM 1035 N N . GLN A 1 142 ? 11.173 6.775 -8.046 1.00 98.31 142 GLN A N 1
ATOM 1036 C CA . GLN A 1 142 ? 12.410 6.745 -7.261 1.00 98.31 142 GLN A CA 1
ATOM 1037 C C . GLN A 1 142 ? 12.236 5.918 -5.986 1.00 98.31 142 GLN A C 1
ATOM 1039 O O . GLN A 1 142 ? 13.098 5.101 -5.657 1.00 98.31 142 GLN A O 1
ATOM 1044 N N . GLY A 1 143 ? 11.104 6.092 -5.304 1.00 98.50 143 GLY A N 1
ATOM 1045 C CA . GLY A 1 143 ? 10.763 5.366 -4.095 1.00 98.50 143 GLY A CA 1
ATOM 1046 C C . GLY A 1 143 ? 10.628 3.868 -4.324 1.00 98.50 143 GLY A C 1
ATOM 1047 O O . GLY A 1 143 ? 11.204 3.089 -3.571 1.00 98.50 143 GLY A O 1
ATOM 1048 N N . LEU A 1 144 ? 9.926 3.434 -5.375 1.00 98.50 144 LEU A N 1
ATOM 1049 C CA . LEU A 1 144 ? 9.785 2.013 -5.717 1.00 98.50 144 LEU A CA 1
ATOM 1050 C C . LEU A 1 144 ? 11.151 1.360 -5.956 1.00 98.50 144 LEU A C 1
ATOM 1052 O O . LEU A 1 144 ? 11.431 0.292 -5.409 1.00 98.50 144 LEU A O 1
ATOM 1056 N N . ALA A 1 145 ? 12.033 2.028 -6.705 1.00 97.62 145 ALA A N 1
ATOM 1057 C CA . ALA A 1 145 ? 13.397 1.552 -6.908 1.00 97.62 145 ALA A CA 1
ATOM 1058 C C . ALA A 1 145 ? 14.205 1.528 -5.596 1.00 97.62 145 ALA A C 1
ATOM 1060 O O . ALA A 1 145 ? 14.931 0.564 -5.344 1.00 97.62 145 ALA A O 1
ATOM 1061 N N . ALA A 1 146 ? 14.070 2.549 -4.742 1.00 97.88 146 ALA A N 1
ATOM 1062 C CA . ALA A 1 146 ? 14.718 2.591 -3.430 1.00 97.88 146 ALA A CA 1
ATOM 1063 C C . ALA A 1 146 ? 14.233 1.448 -2.523 1.00 97.88 146 ALA A C 1
ATOM 1065 O O . ALA A 1 146 ? 15.052 0.744 -1.937 1.00 97.88 146 ALA A O 1
ATOM 1066 N N . TYR A 1 147 ? 12.922 1.203 -2.480 1.00 98.00 147 TYR A N 1
ATOM 1067 C CA . TYR A 1 147 ? 12.297 0.118 -1.729 1.00 98.00 147 TYR A CA 1
ATOM 1068 C C . TYR A 1 147 ? 12.818 -1.255 -2.174 1.00 98.00 147 TYR A C 1
ATOM 1070 O O . TYR A 1 147 ? 13.339 -2.004 -1.351 1.00 98.00 147 TYR A O 1
ATOM 1078 N N . VAL A 1 148 ? 12.788 -1.561 -3.477 1.00 96.56 148 VAL A N 1
ATOM 1079 C CA . VAL A 1 148 ? 13.283 -2.846 -4.017 1.00 96.56 148 VAL A CA 1
ATOM 1080 C C . VAL A 1 148 ? 14.778 -3.057 -3.732 1.00 96.56 148 VAL A C 1
ATOM 1082 O O . VAL A 1 148 ? 15.226 -4.181 -3.477 1.00 96.56 148 VAL A O 1
ATOM 1085 N N . ARG A 1 149 ? 15.573 -1.981 -3.737 1.00 95.12 149 ARG A N 1
ATOM 1086 C CA . ARG A 1 149 ? 17.004 -2.025 -3.392 1.00 95.12 149 ARG A CA 1
ATOM 1087 C C . ARG A 1 149 ? 17.267 -2.114 -1.889 1.00 95.12 149 ARG A C 1
ATOM 1089 O O . ARG A 1 149 ? 18.342 -2.565 -1.499 1.00 95.12 149 ARG A O 1
ATOM 1096 N N . ALA A 1 150 ? 16.327 -1.679 -1.056 1.00 95.69 150 ALA A N 1
ATOM 1097 C CA . ALA A 1 150 ? 16.397 -1.816 0.394 1.00 95.69 150 ALA A CA 1
ATOM 1098 C C . ALA A 1 150 ? 15.982 -3.217 0.879 1.00 95.69 150 ALA A C 1
ATOM 1100 O O . ALA A 1 150 ? 16.295 -3.574 2.014 1.00 95.69 150 ALA A O 1
ATOM 1101 N N . LEU A 1 151 ? 15.324 -4.022 0.033 1.00 94.38 151 LEU A N 1
ATOM 1102 C CA . LEU A 1 151 ? 15.049 -5.428 0.333 1.00 94.38 151 LEU A CA 1
ATOM 1103 C C . LEU A 1 151 ? 16.355 -6.230 0.406 1.00 94.38 151 LEU A C 1
ATOM 1105 O O . LEU A 1 151 ? 17.090 -6.319 -0.588 1.00 94.38 151 LEU A O 1
ATOM 1109 N N . ASP A 1 152 ? 16.599 -6.833 1.566 1.00 90.19 152 ASP A N 1
ATOM 1110 C CA . ASP A 1 152 ? 17.819 -7.553 1.925 1.00 90.19 152 ASP A CA 1
ATOM 1111 C C . ASP A 1 152 ? 17.463 -8.816 2.730 1.00 90.19 152 ASP A C 1
ATOM 1113 O O . ASP A 1 152 ? 16.862 -8.704 3.803 1.00 90.19 152 ASP A O 1
ATOM 1117 N N . PRO A 1 153 ? 17.840 -10.024 2.271 1.00 84.44 153 PRO A N 1
ATOM 1118 C CA . PRO A 1 153 ? 17.515 -11.252 2.988 1.00 84.44 153 PRO A CA 1
ATOM 1119 C C . PRO A 1 153 ? 18.247 -11.350 4.337 1.00 84.44 153 PRO A C 1
ATOM 1121 O O . PRO A 1 153 ? 17.768 -12.022 5.247 1.00 84.44 153 PRO A O 1
ATOM 1124 N N . GLY A 1 154 ? 19.373 -10.646 4.507 1.00 86.19 154 GLY A N 1
ATOM 1125 C CA . GLY A 1 154 ? 20.088 -10.547 5.781 1.00 86.19 154 GLY A CA 1
ATOM 1126 C C . GLY A 1 154 ? 19.355 -9.721 6.842 1.00 86.19 154 GLY A C 1
ATOM 1127 O O . GLY A 1 154 ? 19.729 -9.773 8.011 1.00 86.19 154 GLY A O 1
ATOM 1128 N N . ALA A 1 155 ? 18.308 -8.984 6.456 1.00 88.38 155 ALA A N 1
ATOM 1129 C CA . ALA A 1 155 ? 17.464 -8.205 7.358 1.00 88.38 155 ALA A CA 1
ATOM 1130 C C . ALA A 1 155 ? 16.152 -8.923 7.733 1.00 88.38 155 ALA A C 1
ATOM 1132 O O . ALA A 1 155 ? 15.293 -8.324 8.383 1.00 88.38 155 ALA A O 1
ATOM 1133 N N . CYS A 1 156 ? 15.959 -10.179 7.312 1.00 83.69 156 CYS A N 1
ATOM 1134 C CA . CYS A 1 156 ? 14.741 -10.918 7.624 1.00 83.69 156 CYS A CA 1
ATOM 1135 C C . CYS A 1 156 ? 14.644 -11.256 9.124 1.00 83.69 156 CYS A C 1
ATOM 1137 O O . CYS A 1 156 ? 15.638 -11.663 9.733 1.00 83.69 156 CYS A O 1
ATOM 1139 N N . PRO A 1 157 ? 13.449 -11.149 9.732 1.00 77.94 157 PRO A N 1
ATOM 1140 C CA . PRO A 1 157 ? 13.199 -11.729 11.045 1.00 77.94 157 PRO A CA 1
ATOM 1141 C C . PRO A 1 157 ? 13.257 -13.264 10.983 1.00 77.94 157 PRO A C 1
ATOM 1143 O O . PRO A 1 157 ? 13.140 -13.858 9.913 1.00 77.94 157 PRO A O 1
ATOM 1146 N N . ALA A 1 158 ? 13.416 -13.905 12.145 1.00 71.06 158 ALA A N 1
ATOM 1147 C CA . ALA A 1 158 ? 13.512 -15.365 12.248 1.00 71.06 158 ALA A CA 1
ATOM 1148 C C . ALA A 1 158 ? 12.249 -16.093 11.745 1.00 71.06 158 ALA A C 1
ATOM 1150 O O . ALA A 1 158 ? 12.355 -17.166 11.156 1.00 71.06 158 ALA A O 1
ATOM 1151 N N . ASP A 1 159 ? 11.072 -15.495 11.949 1.00 70.00 159 ASP A N 1
ATOM 1152 C CA . ASP A 1 159 ? 9.805 -16.008 11.434 1.00 70.00 159 ASP A CA 1
ATOM 1153 C C . ASP A 1 159 ? 9.540 -15.432 10.037 1.00 70.00 159 ASP A C 1
ATOM 1155 O O . ASP A 1 159 ? 9.074 -14.300 9.896 1.00 70.00 159 ASP A O 1
ATOM 1159 N N . GLU A 1 160 ? 9.822 -16.217 8.993 1.00 77.69 160 GLU A N 1
ATOM 1160 C CA . GLU A 1 160 ? 9.608 -15.795 7.599 1.00 77.69 160 GLU A CA 1
ATOM 1161 C C . GLU A 1 160 ? 8.125 -15.573 7.272 1.00 77.69 160 GLU A C 1
ATOM 1163 O O . GLU A 1 160 ? 7.800 -14.715 6.458 1.00 77.69 160 GLU A O 1
ATOM 1168 N N . ARG A 1 161 ? 7.217 -16.285 7.950 1.00 87.44 161 ARG A N 1
ATOM 1169 C CA . ARG A 1 161 ? 5.768 -16.158 7.775 1.00 87.44 161 ARG A CA 1
ATOM 1170 C C . ARG A 1 161 ? 5.061 -16.114 9.122 1.00 87.44 161 ARG A C 1
ATOM 1172 O O . ARG A 1 161 ? 5.324 -16.934 9.998 1.00 87.44 161 ARG A O 1
ATOM 1179 N N . ARG A 1 162 ? 4.105 -15.197 9.261 1.00 90.31 162 ARG A N 1
ATOM 1180 C CA . ARG A 1 162 ? 3.344 -14.981 10.502 1.00 90.31 162 ARG A CA 1
ATOM 1181 C C . ARG A 1 162 ? 1.864 -14.737 10.240 1.00 90.31 162 ARG A C 1
ATOM 1183 O O . ARG A 1 162 ? 1.465 -14.479 9.107 1.00 90.31 162 ARG A O 1
ATOM 1190 N N . ALA A 1 163 ? 1.053 -14.789 11.296 1.00 92.56 163 ALA A N 1
ATOM 1191 C CA . ALA A 1 163 ? -0.353 -14.407 11.217 1.00 92.56 163 ALA A CA 1
ATOM 1192 C C . ALA A 1 163 ? -0.498 -12.941 10.776 1.00 92.56 163 ALA A C 1
ATOM 1194 O O . ALA A 1 163 ? 0.255 -12.068 11.224 1.00 92.56 163 ALA A O 1
ATOM 1195 N N . LEU A 1 164 ? -1.467 -12.702 9.896 1.00 94.69 164 LEU A N 1
ATOM 1196 C CA . LEU A 1 164 ? -1.905 -11.375 9.488 1.00 94.69 164 LEU A CA 1
ATOM 1197 C C . LEU A 1 164 ? -2.892 -10.830 10.523 1.00 94.69 164 LEU A C 1
ATOM 1199 O O . LEU A 1 164 ? -3.884 -11.492 10.826 1.00 94.69 164 LEU A O 1
ATOM 1203 N N . LEU A 1 165 ? -2.656 -9.614 11.008 1.00 95.75 165 LEU A N 1
ATOM 1204 C CA . LEU A 1 165 ? -3.493 -8.938 12.002 1.00 95.75 165 LEU A CA 1
ATOM 1205 C C . LEU A 1 165 ? -4.055 -7.628 11.431 1.00 95.75 165 LEU A C 1
ATOM 1207 O O . LEU A 1 165 ? -3.449 -7.016 10.545 1.00 95.75 165 LEU A O 1
ATOM 1211 N N . ALA A 1 166 ? -5.164 -7.117 11.977 1.00 96.56 166 ALA A N 1
ATOM 1212 C CA . ALA A 1 166 ? -5.692 -5.810 11.562 1.00 96.56 166 ALA A CA 1
ATOM 1213 C C . ALA A 1 166 ? -4.691 -4.679 11.855 1.00 96.56 166 ALA A C 1
ATOM 1215 O O . ALA A 1 166 ? -4.601 -3.693 11.119 1.00 96.56 166 ALA A O 1
ATOM 1216 N N . GLY A 1 167 ? -3.898 -4.853 12.917 1.00 96.44 167 GLY A N 1
ATOM 1217 C CA . GLY A 1 167 ? -2.809 -3.952 13.282 1.00 96.44 167 GLY A CA 1
ATOM 1218 C C . GLY A 1 167 ? -1.740 -3.797 12.195 1.00 96.44 167 GLY A C 1
ATOM 1219 O O . GLY A 1 167 ? -1.174 -2.711 12.079 1.00 96.44 167 GLY A O 1
ATOM 1220 N N . ASP A 1 168 ? -1.505 -4.818 11.363 1.00 95.62 168 ASP A N 1
ATOM 1221 C CA . ASP A 1 168 ? -0.513 -4.757 10.282 1.00 95.62 168 ASP A CA 1
ATOM 1222 C C . ASP A 1 168 ? -0.926 -3.755 9.203 1.00 95.62 168 ASP A C 1
ATOM 1224 O O . ASP A 1 168 ? -0.172 -2.846 8.854 1.00 95.62 168 ASP A O 1
ATOM 1228 N N . TYR A 1 169 ? -2.170 -3.859 8.730 1.00 97.38 169 TYR A N 1
ATOM 1229 C CA . TYR A 1 169 ? -2.714 -2.912 7.760 1.00 97.38 169 TYR A CA 1
ATOM 1230 C C . TYR A 1 169 ? -2.864 -1.506 8.346 1.00 97.38 169 TYR A C 1
ATOM 1232 O O . TYR A 1 169 ? -2.622 -0.522 7.648 1.00 97.38 169 TYR A O 1
ATOM 1240 N N . ALA A 1 170 ? -3.215 -1.382 9.629 1.00 98.00 170 ALA A N 1
ATOM 1241 C CA . ALA A 1 170 ? -3.295 -0.078 10.283 1.00 98.00 170 ALA A CA 1
ATOM 1242 C C . ALA A 1 170 ? -1.911 0.583 10.409 1.00 98.00 170 ALA A C 1
ATOM 1244 O O . ALA A 1 170 ? -1.783 1.795 10.220 1.00 98.00 170 ALA A O 1
ATOM 1245 N N . ALA A 1 171 ? -0.865 -0.204 10.682 1.00 97.38 171 ALA A N 1
ATOM 1246 C CA . ALA A 1 171 ? 0.511 0.276 10.690 1.00 97.38 171 ALA A CA 1
ATOM 1247 C C . ALA A 1 171 ? 0.961 0.714 9.287 1.00 97.38 171 ALA A C 1
ATOM 1249 O O . ALA A 1 171 ? 1.557 1.786 9.155 1.00 97.38 171 ALA A O 1
ATOM 1250 N N . ASP A 1 172 ? 0.621 -0.051 8.245 1.00 97.88 172 ASP A N 1
ATOM 1251 C CA . ASP A 1 172 ? 0.856 0.330 6.848 1.00 97.88 172 ASP A CA 1
ATOM 1252 C C . ASP A 1 172 ? 0.146 1.642 6.484 1.00 97.88 172 ASP A C 1
ATOM 1254 O O . ASP A 1 172 ? 0.773 2.537 5.914 1.00 97.88 172 ASP A O 1
ATOM 1258 N N . ALA A 1 173 ? -1.125 1.801 6.868 1.00 98.62 173 ALA A N 1
ATOM 1259 C CA . ALA A 1 173 ? -1.877 3.034 6.644 1.00 98.62 173 ALA A CA 1
ATOM 1260 C C . ALA A 1 173 ? -1.219 4.233 7.346 1.00 98.62 173 ALA A C 1
ATOM 1262 O O . ALA A 1 173 ? -1.031 5.290 6.747 1.00 98.62 173 ALA A O 1
ATOM 1263 N N . ALA A 1 174 ? -0.793 4.063 8.601 1.00 98.75 174 ALA A N 1
ATOM 1264 C CA . ALA A 1 174 ? -0.094 5.105 9.346 1.00 98.75 174 ALA A CA 1
ATOM 1265 C C . ALA A 1 174 ? 1.258 5.487 8.721 1.00 98.75 174 ALA A C 1
ATOM 1267 O O . ALA A 1 174 ? 1.627 6.662 8.731 1.00 98.75 174 ALA A O 1
ATOM 1268 N N . ARG A 1 175 ? 2.005 4.515 8.180 1.00 98.56 175 ARG A N 1
ATOM 1269 C CA . ARG A 1 175 ? 3.258 4.774 7.450 1.00 98.56 175 ARG A CA 1
ATOM 1270 C C . ARG A 1 175 ? 3.002 5.542 6.160 1.00 98.56 175 ARG A C 1
ATOM 1272 O O . ARG A 1 175 ? 3.675 6.540 5.928 1.00 98.56 175 ARG A O 1
ATOM 1279 N N . ALA A 1 176 ? 1.983 5.157 5.396 1.00 98.81 176 ALA A N 1
ATOM 1280 C CA . ALA A 1 176 ? 1.582 5.875 4.193 1.00 98.81 176 ALA A CA 1
ATOM 1281 C C . ALA A 1 176 ? 1.146 7.323 4.504 1.00 98.81 176 ALA A C 1
ATOM 1283 O O . ALA A 1 176 ? 1.569 8.249 3.821 1.00 98.81 176 ALA A O 1
ATOM 1284 N N . VAL A 1 177 ? 0.414 7.569 5.599 1.00 98.88 177 VAL A N 1
ATOM 1285 C CA . VAL A 1 177 ? 0.086 8.943 6.035 1.00 98.88 177 VAL A CA 1
ATOM 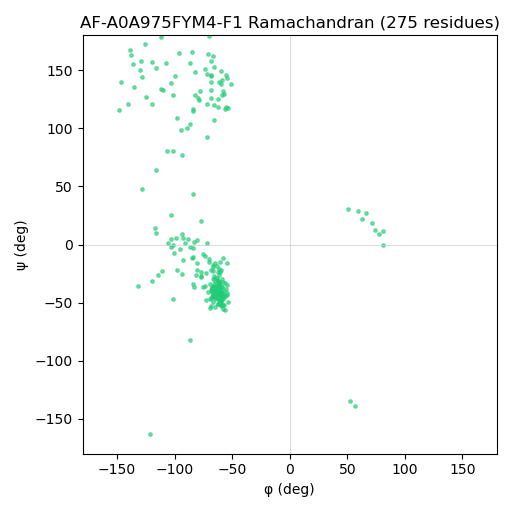1286 C C . VAL A 1 177 ? 1.335 9.745 6.421 1.00 98.88 177 VAL A C 1
ATOM 1288 O O . VAL A 1 177 ? 1.435 10.919 6.072 1.00 98.88 177 VAL A O 1
ATOM 1291 N N . ARG A 1 178 ? 2.320 9.133 7.091 1.00 98.75 178 ARG A N 1
ATOM 1292 C CA . ARG A 1 178 ? 3.604 9.803 7.368 1.00 98.75 178 ARG A CA 1
ATOM 1293 C C . ARG A 1 178 ? 4.382 10.110 6.086 1.00 98.75 178 ARG A C 1
ATOM 1295 O O . ARG A 1 178 ? 4.926 11.203 5.973 1.00 98.75 178 ARG A O 1
ATOM 1302 N N . ALA A 1 179 ? 4.379 9.200 5.111 1.00 98.69 179 ALA A N 1
ATOM 1303 C CA . ALA A 1 179 ? 4.967 9.443 3.796 1.00 98.69 179 ALA A CA 1
ATOM 1304 C C . ALA A 1 179 ? 4.254 10.589 3.056 1.00 98.69 179 ALA A C 1
ATOM 1306 O O . ALA A 1 179 ? 4.919 11.423 2.450 1.00 98.69 179 ALA A O 1
ATOM 1307 N N . ALA A 1 180 ? 2.922 10.698 3.169 1.00 98.81 180 ALA A N 1
ATOM 1308 C CA . ALA A 1 180 ? 2.170 11.836 2.639 1.00 98.81 180 ALA A CA 1
ATOM 1309 C C . ALA A 1 180 ? 2.592 13.163 3.287 1.00 98.81 180 ALA A C 1
ATOM 1311 O O . ALA A 1 180 ? 2.815 14.143 2.583 1.00 98.81 180 ALA A O 1
ATOM 1312 N N . MET A 1 181 ? 2.738 13.199 4.616 1.00 98.69 181 MET A N 1
ATOM 1313 C CA . MET A 1 181 ? 3.210 14.394 5.326 1.00 98.69 181 MET A CA 1
ATOM 1314 C C . MET A 1 181 ? 4.620 14.800 4.876 1.00 98.69 181 MET A C 1
ATOM 1316 O O . MET A 1 181 ? 4.839 15.967 4.566 1.00 98.69 181 MET A O 1
ATOM 1320 N N . ALA A 1 182 ? 5.541 13.840 4.754 1.00 98.19 182 ALA A N 1
ATOM 1321 C CA . ALA A 1 182 ? 6.888 14.096 4.246 1.00 98.19 182 ALA A CA 1
ATOM 1322 C C . ALA A 1 182 ? 6.873 14.589 2.786 1.00 98.19 182 ALA A C 1
ATOM 1324 O O . ALA A 1 182 ? 7.601 15.516 2.441 1.00 98.19 182 ALA A O 1
ATOM 1325 N N . ALA A 1 183 ? 6.004 14.046 1.930 1.00 98.50 183 ALA A N 1
ATOM 1326 C CA . ALA A 1 183 ? 5.845 14.533 0.559 1.00 98.50 183 ALA A CA 1
ATOM 1327 C C . ALA A 1 183 ? 5.349 15.993 0.514 1.00 98.50 183 ALA A C 1
ATOM 1329 O O . ALA A 1 183 ? 5.833 16.783 -0.296 1.00 98.50 183 ALA A O 1
ATOM 1330 N N . LEU A 1 184 ? 4.459 16.398 1.430 1.00 98.19 184 LEU A N 1
ATOM 1331 C CA . LEU A 1 184 ? 4.033 17.799 1.557 1.00 98.19 184 LEU A CA 1
ATOM 1332 C C . LEU A 1 184 ? 5.182 18.726 1.984 1.00 98.19 184 LEU A C 1
ATOM 1334 O O . LEU A 1 184 ? 5.282 19.837 1.464 1.00 98.19 184 LEU A O 1
ATOM 1338 N N . GLU A 1 185 ? 6.077 18.277 2.867 1.00 96.69 185 GLU A N 1
ATOM 1339 C CA . GLU A 1 185 ? 7.298 19.022 3.228 1.00 96.69 185 GLU A CA 1
ATOM 1340 C C . GLU A 1 185 ? 8.222 19.220 2.013 1.00 96.69 185 GLU A C 1
ATOM 1342 O O . GLU A 1 185 ? 8.818 20.286 1.848 1.00 96.69 185 GLU A O 1
ATOM 1347 N N . HIS A 1 186 ? 8.249 18.242 1.103 1.00 96.69 186 HIS A N 1
ATOM 1348 C CA . HIS A 1 186 ? 8.948 18.311 -0.186 1.00 96.69 186 HIS A CA 1
ATOM 1349 C C . HIS A 1 186 ? 8.172 19.073 -1.274 1.00 96.69 186 HIS A C 1
ATOM 1351 O O . HIS A 1 186 ? 8.639 19.160 -2.410 1.00 96.69 186 HIS A O 1
ATOM 1357 N N . LYS A 1 187 ? 7.009 19.657 -0.947 1.00 97.19 187 LYS A N 1
ATOM 1358 C CA . LYS A 1 187 ? 6.114 20.353 -1.890 1.00 97.19 187 LYS A CA 1
ATOM 1359 C C . LYS A 1 187 ? 5.613 19.456 -3.031 1.00 97.19 187 LYS A C 1
ATOM 1361 O O . LYS A 1 187 ? 5.302 19.944 -4.115 1.00 97.19 187 LYS A O 1
ATOM 1366 N N . ASP A 1 188 ? 5.497 18.157 -2.775 1.00 97.94 188 ASP A N 1
ATOM 1367 C CA . ASP A 1 188 ? 5.012 17.158 -3.723 1.00 97.94 188 ASP A CA 1
ATOM 1368 C C . ASP A 1 188 ? 3.593 16.702 -3.349 1.00 97.94 188 ASP A C 1
ATOM 1370 O O . ASP A 1 188 ? 3.363 15.660 -2.726 1.00 97.94 188 ASP A O 1
ATOM 1374 N N . ALA A 1 189 ? 2.610 17.520 -3.731 1.00 98.19 189 ALA A N 1
ATOM 1375 C CA . ALA A 1 189 ? 1.200 17.239 -3.470 1.00 98.19 189 ALA A CA 1
ATOM 1376 C C . ALA A 1 189 ? 0.684 16.002 -4.229 1.00 98.19 189 ALA A C 1
ATOM 1378 O O . ALA A 1 189 ? -0.248 15.345 -3.764 1.00 98.19 189 ALA A O 1
ATOM 1379 N N . ILE A 1 190 ? 1.284 15.665 -5.377 1.00 98.06 190 ILE A N 1
ATOM 1380 C CA . ILE A 1 190 ? 0.853 14.530 -6.202 1.00 98.06 190 ILE A CA 1
ATOM 1381 C C . ILE A 1 190 ? 1.253 13.218 -5.519 1.00 98.06 190 ILE A C 1
ATOM 1383 O O . ILE A 1 190 ? 0.411 12.336 -5.338 1.00 98.06 190 ILE A O 1
ATOM 1387 N N . THR A 1 191 ? 2.503 13.110 -5.058 1.00 98.69 191 THR A N 1
ATOM 1388 C CA . THR A 1 191 ? 2.944 11.963 -4.252 1.00 98.69 191 THR A CA 1
ATOM 1389 C C . THR A 1 191 ? 2.161 11.887 -2.947 1.00 98.69 191 THR A C 1
ATOM 1391 O O . THR A 1 191 ? 1.679 10.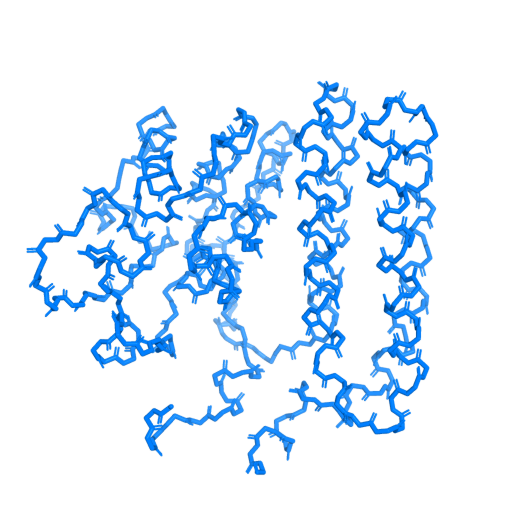810 -2.597 1.00 98.69 191 THR A O 1
ATOM 1394 N N . ALA A 1 192 ? 1.946 13.016 -2.259 1.00 98.75 192 ALA A N 1
ATOM 1395 C CA . ALA A 1 192 ? 1.142 13.039 -1.038 1.00 98.75 192 ALA A CA 1
ATOM 1396 C C . ALA A 1 192 ? -0.274 12.484 -1.264 1.00 98.75 192 ALA A C 1
ATOM 1398 O O . ALA A 1 192 ? -0.744 11.663 -0.477 1.00 98.75 192 ALA A O 1
ATOM 1399 N N . ALA A 1 193 ? -0.931 12.869 -2.362 1.00 98.56 193 ALA A N 1
ATOM 1400 C CA . ALA A 1 193 ? -2.247 12.356 -2.721 1.00 98.56 193 ALA A CA 1
ATOM 1401 C C . ALA A 1 193 ? -2.243 10.830 -2.918 1.00 98.56 193 ALA A C 1
ATOM 1403 O O . ALA A 1 193 ? -3.092 10.144 -2.346 1.00 98.56 193 ALA A O 1
ATOM 1404 N N . LEU A 1 194 ? -1.266 10.280 -3.652 1.00 98.50 194 LEU A N 1
ATOM 1405 C CA . LEU A 1 194 ? -1.153 8.829 -3.841 1.00 98.50 194 LEU A CA 1
ATOM 1406 C C . LEU A 1 194 ? -0.920 8.092 -2.514 1.00 98.50 194 LEU A C 1
ATOM 1408 O O . LEU A 1 194 ? -1.507 7.036 -2.280 1.00 98.50 194 LEU A O 1
ATOM 1412 N N . MET A 1 195 ? -0.091 8.649 -1.628 1.00 98.81 195 MET A N 1
ATOM 1413 C CA . MET A 1 195 ? 0.177 8.068 -0.310 1.00 98.81 195 MET A CA 1
ATOM 1414 C C . MET A 1 195 ? -1.084 8.019 0.567 1.00 98.81 195 MET A C 1
ATOM 1416 O O . MET A 1 195 ? -1.311 7.033 1.270 1.00 98.81 195 MET A O 1
ATOM 1420 N N . LEU A 1 196 ? -1.947 9.037 0.498 1.00 98.81 196 LEU A N 1
ATOM 1421 C CA . LEU A 1 196 ? -3.233 9.013 1.201 1.00 98.81 196 LEU A CA 1
ATOM 1422 C C . LEU A 1 196 ? -4.182 7.965 0.621 1.00 98.81 196 LEU A C 1
ATOM 1424 O O . LEU A 1 196 ? -4.812 7.235 1.382 1.00 98.81 196 LEU A O 1
ATOM 1428 N N . GLU A 1 197 ? -4.241 7.820 -0.700 1.00 98.25 197 GLU A N 1
ATOM 1429 C CA . GLU A 1 197 ? -5.050 6.771 -1.327 1.00 98.25 197 GLU A CA 1
ATOM 1430 C C . GLU A 1 197 ? -4.522 5.355 -0.996 1.00 98.25 197 GLU A C 1
ATOM 1432 O O . GLU A 1 197 ? -5.301 4.422 -0.777 1.00 98.25 197 GLU A O 1
ATOM 1437 N N . ALA A 1 198 ? -3.200 5.188 -0.860 1.00 98.62 198 ALA A N 1
ATOM 1438 C CA . ALA A 1 198 ? -2.596 3.954 -0.355 1.00 98.62 198 ALA A CA 1
ATOM 1439 C C . ALA A 1 198 ? -3.004 3.667 1.102 1.00 98.62 198 ALA A C 1
ATOM 1441 O O . ALA A 1 198 ? -3.355 2.533 1.435 1.00 98.62 198 ALA A O 1
ATOM 1442 N N . ALA A 1 199 ? -3.024 4.689 1.966 1.00 98.81 199 ALA A N 1
ATOM 1443 C CA . ALA A 1 199 ? -3.485 4.549 3.346 1.00 98.81 199 ALA A CA 1
ATOM 1444 C C . ALA A 1 199 ? -4.961 4.125 3.421 1.00 98.81 199 ALA A C 1
ATOM 1446 O O . ALA A 1 199 ? -5.306 3.207 4.166 1.00 98.81 199 ALA A O 1
ATOM 1447 N N . ARG A 1 200 ? -5.818 4.745 2.603 1.00 98.50 200 ARG A N 1
ATOM 1448 C CA . ARG A 1 200 ? -7.243 4.406 2.485 1.00 98.50 200 ARG A CA 1
ATOM 1449 C C . ARG A 1 200 ? -7.459 2.969 2.021 1.00 98.50 200 ARG A C 1
ATOM 1451 O O . ARG A 1 200 ? -8.225 2.233 2.639 1.00 98.50 200 ARG A O 1
ATOM 1458 N N . SER A 1 201 ? -6.702 2.531 1.015 1.00 97.81 201 SER A N 1
ATOM 1459 C CA . SER A 1 201 ? -6.734 1.144 0.530 1.00 97.81 201 SER A CA 1
ATOM 1460 C C . SER A 1 201 ? -6.416 0.144 1.650 1.00 97.81 201 SER A C 1
ATOM 1462 O O . SER A 1 201 ? -7.090 -0.875 1.791 1.00 97.81 201 SER A O 1
ATOM 1464 N N . ARG A 1 202 ? -5.444 0.461 2.518 1.00 98.06 202 ARG A N 1
ATOM 1465 C CA . ARG A 1 202 ? -5.090 -0.384 3.671 1.00 98.06 202 ARG A CA 1
ATOM 1466 C C . ARG A 1 202 ? -6.202 -0.440 4.725 1.00 98.06 202 ARG A C 1
ATOM 1468 O O . ARG A 1 202 ? -6.446 -1.512 5.268 1.00 98.06 202 ARG A O 1
ATOM 1475 N N . LEU A 1 203 ? -6.923 0.657 4.976 1.00 97.94 203 LEU A N 1
ATOM 1476 C CA . LEU A 1 203 ? -8.114 0.631 5.842 1.00 97.94 203 LEU A CA 1
ATOM 1477 C C . LEU A 1 203 ? -9.256 -0.197 5.238 1.00 97.94 203 LEU A C 1
ATOM 1479 O O . LEU A 1 203 ? -9.937 -0.914 5.973 1.00 97.94 203 LEU A O 1
ATOM 1483 N N . GLY A 1 204 ? -9.444 -0.123 3.917 1.00 96.94 204 GLY A N 1
ATOM 1484 C CA . GLY A 1 204 ? -10.418 -0.933 3.180 1.00 96.94 204 GLY A CA 1
ATOM 1485 C C . GLY A 1 204 ? -10.197 -2.433 3.386 1.00 96.94 204 GLY A C 1
ATOM 1486 O O . GLY A 1 204 ? -11.131 -3.142 3.751 1.00 96.94 204 GLY A O 1
ATOM 1487 N N . LEU A 1 205 ? -8.942 -2.889 3.297 1.00 96.31 205 LEU A N 1
ATOM 1488 C CA . LEU A 1 205 ? -8.576 -4.290 3.550 1.00 96.31 205 LEU A CA 1
ATOM 1489 C C . LEU A 1 205 ? -8.888 -4.749 4.979 1.00 96.31 205 LEU A C 1
ATOM 1491 O O . LEU A 1 205 ? -9.217 -5.914 5.195 1.00 96.31 205 LEU A O 1
ATOM 1495 N N . ILE A 1 206 ? -8.804 -3.856 5.971 1.00 97.12 206 ILE A N 1
ATOM 1496 C CA . ILE A 1 206 ? -9.276 -4.177 7.322 1.00 97.12 206 ILE A CA 1
ATOM 1497 C C . ILE A 1 206 ? -10.796 -4.312 7.294 1.00 97.12 206 ILE A C 1
ATOM 1499 O O . ILE A 1 206 ? -11.326 -5.331 7.722 1.00 97.12 206 ILE A O 1
ATOM 1503 N N . TYR A 1 207 ? -11.492 -3.300 6.77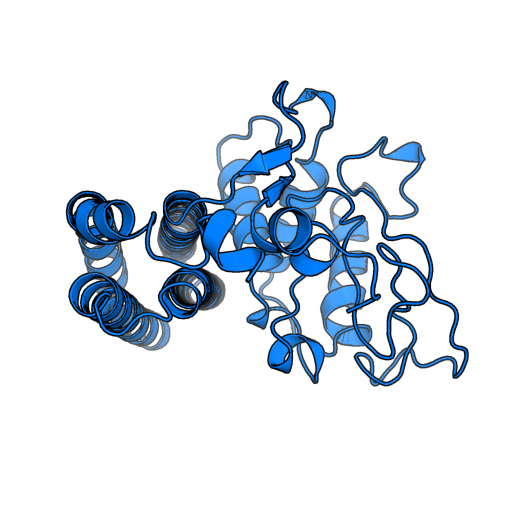3 1.00 96.62 207 TYR A N 1
ATOM 1504 C CA . TYR A 1 207 ? -12.952 -3.223 6.767 1.00 96.62 207 TYR A CA 1
ATOM 1505 C C . TYR A 1 207 ? -13.613 -4.454 6.134 1.00 96.62 207 TYR A C 1
ATOM 1507 O O . TYR A 1 207 ? -14.567 -4.988 6.698 1.00 96.62 207 TYR A O 1
ATOM 1515 N N . GLU A 1 208 ? -13.091 -4.927 5.003 1.00 94.62 208 GLU A N 1
ATOM 1516 C CA . GLU A 1 208 ? -13.608 -6.092 4.271 1.00 94.62 208 GLU A CA 1
ATOM 1517 C C . GLU A 1 208 ? -13.555 -7.389 5.083 1.00 94.62 208 GLU A C 1
ATOM 1519 O O . GLU A 1 208 ? -14.368 -8.290 4.882 1.00 94.62 208 GLU A O 1
ATOM 1524 N N . ARG A 1 209 ? -12.627 -7.483 6.038 1.00 95.56 209 ARG A N 1
ATOM 1525 C CA . ARG A 1 209 ? -12.428 -8.686 6.853 1.00 95.56 209 ARG A CA 1
ATOM 1526 C C . ARG A 1 209 ? -13.351 -8.746 8.065 1.00 95.56 209 ARG A C 1
ATOM 1528 O O . ARG A 1 209 ? -13.472 -9.804 8.681 1.00 95.56 209 ARG A O 1
ATOM 1535 N N . TYR A 1 210 ? -14.039 -7.654 8.385 1.00 94.44 210 TYR A N 1
ATOM 1536 C CA . TYR A 1 210 ? -15.095 -7.611 9.394 1.00 94.44 210 TYR A CA 1
ATOM 1537 C C . TYR A 1 210 ? -16.457 -7.824 8.718 1.00 94.44 210 TYR A C 1
ATOM 1539 O O . TYR A 1 210 ? -17.231 -6.896 8.494 1.00 94.44 210 TYR A O 1
ATOM 1547 N N . ASP A 1 211 ? -16.748 -9.075 8.375 1.00 87.62 211 ASP A N 1
ATOM 1548 C CA . ASP A 1 211 ? -17.953 -9.492 7.645 1.00 87.62 211 ASP A CA 1
ATOM 1549 C C . ASP A 1 211 ? -19.188 -9.715 8.545 1.00 87.62 211 ASP A C 1
ATOM 1551 O O . ASP A 1 211 ? -20.305 -9.855 8.049 1.00 87.62 211 ASP A O 1
ATOM 1555 N N . GLN A 1 212 ? -19.007 -9.735 9.869 1.00 82.06 212 GLN A N 1
ATOM 1556 C CA . GLN A 1 212 ? -20.062 -10.070 10.826 1.00 82.06 212 GLN A CA 1
ATOM 1557 C C . GLN A 1 212 ? -20.995 -8.890 11.150 1.00 82.06 212 GLN A C 1
ATOM 1559 O O . GLN A 1 212 ? -20.528 -7.751 11.228 1.00 82.06 212 GLN A O 1
ATOM 1564 N N . PRO A 1 213 ? -22.288 -9.145 11.448 1.00 74.81 213 PRO A N 1
ATOM 1565 C CA . PRO A 1 213 ? -23.227 -8.111 11.900 1.00 74.81 213 PRO A CA 1
ATOM 1566 C C . PRO A 1 213 ? -22.788 -7.400 13.191 1.00 74.81 213 PRO A C 1
ATOM 1568 O O . PRO A 1 213 ? -22.970 -6.193 13.323 1.00 74.81 213 PRO A O 1
ATOM 1571 N N . GLU A 1 214 ? -22.167 -8.146 14.112 1.00 71.75 214 GLU A N 1
ATOM 1572 C CA . GLU A 1 214 ? -21.669 -7.667 15.413 1.00 71.75 214 GLU A CA 1
ATOM 1573 C C . GLU A 1 214 ? -20.503 -6.670 15.267 1.00 71.75 214 GLU A C 1
ATOM 1575 O O . GLU A 1 214 ? -20.240 -5.889 16.177 1.00 71.75 214 GLU A O 1
ATOM 1580 N N . ALA A 1 215 ? -19.825 -6.643 14.109 1.00 74.12 215 ALA A N 1
ATOM 1581 C CA . ALA A 1 215 ? -18.656 -5.795 13.858 1.00 74.12 215 ALA A CA 1
ATOM 1582 C C . ALA A 1 215 ? -18.993 -4.313 13.584 1.00 74.12 215 ALA A C 1
ATOM 1584 O O . ALA A 1 215 ? -18.232 -3.574 12.945 1.00 74.12 215 ALA A O 1
ATOM 1585 N N . GLY A 1 216 ? -20.181 -3.875 14.008 1.00 84.06 216 GLY A N 1
ATOM 1586 C CA . GLY A 1 216 ? -20.702 -2.529 13.796 1.00 84.06 216 GLY A CA 1
ATOM 1587 C C . GLY A 1 216 ? -19.746 -1.430 14.276 1.00 84.06 216 GLY A C 1
ATOM 1588 O O . GLY A 1 216 ? -19.456 -0.526 13.487 1.00 84.06 216 GLY A O 1
ATOM 1589 N N . PRO A 1 217 ? -19.211 -1.492 15.513 1.00 90.56 217 PRO A N 1
ATOM 1590 C CA . PRO A 1 217 ? -18.297 -0.475 16.028 1.00 90.56 217 PRO A CA 1
ATOM 1591 C C . PRO A 1 217 ? -16.966 -0.404 15.267 1.00 90.56 217 PRO A C 1
ATOM 1593 O O . PRO A 1 217 ? -16.564 0.698 14.875 1.00 90.56 217 PRO A O 1
ATOM 1596 N N . ALA A 1 218 ? -16.302 -1.539 14.996 1.00 92.31 218 ALA A N 1
ATOM 1597 C CA . ALA A 1 218 ? -15.054 -1.549 14.227 1.00 92.31 218 ALA A CA 1
ATOM 1598 C C . ALA A 1 218 ? -15.255 -0.997 12.807 1.00 92.31 218 ALA A C 1
ATOM 1600 O O . ALA A 1 218 ? -14.518 -0.104 12.378 1.00 92.31 218 ALA A O 1
ATOM 1601 N N . ARG A 1 219 ? -16.296 -1.449 12.092 1.00 93.81 219 ARG A N 1
ATOM 1602 C CA . ARG A 1 219 ? -16.612 -0.959 10.738 1.00 93.81 219 ARG A CA 1
ATOM 1603 C C . ARG A 1 219 ? -16.990 0.518 10.721 1.00 93.81 219 ARG A C 1
ATOM 1605 O O . ARG A 1 219 ? -16.582 1.232 9.804 1.00 93.81 219 ARG A O 1
ATOM 1612 N N . ALA A 1 220 ? -17.749 0.992 11.711 1.00 93.81 220 ALA A N 1
ATOM 1613 C CA . ALA A 1 220 ? -18.107 2.404 11.831 1.00 93.81 220 ALA A CA 1
ATOM 1614 C C . ALA A 1 220 ? -16.865 3.277 12.046 1.00 93.81 220 ALA A C 1
ATOM 1616 O O . ALA A 1 220 ? -16.719 4.315 11.395 1.00 93.81 220 ALA A O 1
ATOM 1617 N N . PHE A 1 221 ? -15.941 2.834 12.903 1.00 95.12 221 PHE A N 1
ATOM 1618 C CA . PHE A 1 221 ? -14.669 3.517 13.092 1.00 95.12 221 PHE A CA 1
ATOM 1619 C C . PHE A 1 221 ? -13.833 3.540 11.806 1.00 95.12 221 PHE A C 1
ATOM 1621 O O . PHE A 1 221 ? -13.411 4.620 11.398 1.00 95.12 221 PHE A O 1
ATOM 1628 N N . LEU A 1 222 ? -13.627 2.393 11.150 1.00 96.69 222 LEU A N 1
ATOM 1629 C CA . LEU A 1 222 ? -12.836 2.306 9.916 1.00 96.69 222 LEU A CA 1
ATOM 1630 C C . LEU A 1 222 ? -13.413 3.199 8.810 1.00 96.69 222 LEU A C 1
ATOM 1632 O O . LEU A 1 222 ? -12.668 3.924 8.157 1.00 96.69 222 LEU A O 1
ATOM 1636 N N . LYS A 1 223 ? -14.745 3.236 8.667 1.00 96.25 223 LYS A N 1
ATOM 1637 C CA . LYS A 1 223 ? -15.431 4.133 7.726 1.00 96.25 223 LYS A CA 1
ATOM 1638 C C . LYS A 1 223 ? -15.213 5.611 8.065 1.00 96.25 223 LYS A C 1
ATOM 1640 O O . LYS A 1 223 ? -14.980 6.414 7.168 1.00 96.25 223 LYS A O 1
ATOM 1645 N N . SER A 1 224 ? -15.273 5.978 9.346 1.00 97.31 224 SER A N 1
ATOM 1646 C CA . SER A 1 224 ? -14.968 7.346 9.785 1.00 97.31 224 SER A CA 1
ATOM 1647 C C . SER A 1 224 ? -13.500 7.708 9.548 1.00 97.31 224 SER A C 1
ATOM 1649 O O . SER A 1 224 ? -13.219 8.830 9.142 1.00 97.31 224 SER A O 1
ATOM 1651 N N . ALA A 1 225 ? -12.571 6.778 9.783 1.00 98.06 225 ALA A N 1
ATOM 1652 C CA . ALA A 1 225 ? -11.148 6.996 9.557 1.00 98.06 225 ALA A CA 1
ATOM 1653 C C . ALA A 1 225 ? -10.821 7.158 8.063 1.00 98.06 225 ALA A C 1
ATOM 1655 O O . ALA A 1 225 ? -10.005 8.016 7.730 1.00 98.06 225 ALA A O 1
ATOM 1656 N N . ASP A 1 226 ? -11.470 6.391 7.179 1.00 98.56 226 ASP A N 1
ATOM 1657 C CA . ASP A 1 226 ? -11.365 6.569 5.725 1.00 98.56 226 ASP A CA 1
ATOM 1658 C C . ASP A 1 226 ? -11.927 7.924 5.275 1.00 98.56 226 ASP A C 1
ATOM 1660 O O . ASP A 1 226 ? -11.276 8.638 4.516 1.00 98.56 226 ASP A O 1
ATOM 1664 N N . ALA A 1 227 ? -13.096 8.319 5.790 1.00 98.50 227 ALA A N 1
ATOM 1665 C CA . ALA A 1 227 ? -13.710 9.605 5.463 1.00 98.50 227 ALA A CA 1
ATOM 1666 C C . ALA A 1 227 ? -12.824 10.797 5.871 1.00 98.50 227 ALA A C 1
ATOM 1668 O O . ALA A 1 227 ? -12.696 11.758 5.110 1.00 98.50 227 ALA A O 1
ATOM 1669 N N . ASP A 1 228 ? -12.166 10.720 7.033 1.00 98.50 228 ASP A N 1
ATOM 1670 C CA . ASP A 1 228 ? -11.192 11.726 7.466 1.00 98.50 228 ASP A CA 1
ATOM 1671 C C . ASP A 1 228 ? -10.001 11.822 6.488 1.00 98.50 228 ASP A C 1
ATOM 1673 O O . ASP A 1 228 ? -9.559 12.929 6.165 1.00 98.50 228 ASP A O 1
ATOM 1677 N N . LEU A 1 229 ? -9.488 10.687 5.988 1.00 98.62 229 LEU A N 1
ATOM 1678 C CA . LEU A 1 229 ? -8.408 10.670 4.990 1.00 98.62 229 LEU A CA 1
ATOM 1679 C C . LEU A 1 229 ? -8.868 11.202 3.633 1.00 98.62 229 LEU A C 1
ATOM 1681 O O . LEU A 1 229 ? -8.122 11.941 2.997 1.00 98.62 229 LEU A O 1
ATOM 1685 N N . ALA A 1 230 ? -10.088 10.879 3.203 1.00 98.56 230 ALA A N 1
ATOM 1686 C CA . ALA A 1 230 ? -10.671 11.420 1.978 1.00 98.56 230 ALA A CA 1
ATOM 1687 C C . ALA A 1 230 ? -10.808 12.951 2.053 1.00 98.56 230 ALA A C 1
ATOM 1689 O O . ALA A 1 230 ? -10.456 13.657 1.110 1.00 98.56 230 ALA A O 1
ATOM 1690 N N . ALA A 1 231 ? -11.237 13.484 3.201 1.00 98.44 231 ALA A N 1
ATOM 1691 C CA . ALA A 1 231 ? -11.292 14.925 3.424 1.00 98.44 231 ALA A CA 1
ATOM 1692 C C . ALA A 1 231 ? -9.893 15.570 3.428 1.00 98.44 231 ALA A C 1
ATOM 1694 O O . ALA A 1 231 ? -9.715 16.659 2.885 1.00 98.44 231 ALA A O 1
ATOM 1695 N N . ALA A 1 232 ? -8.888 14.914 4.018 1.00 98.44 232 ALA A N 1
ATOM 1696 C CA . ALA A 1 232 ? -7.509 15.402 3.994 1.00 98.44 232 ALA A CA 1
ATOM 1697 C C . ALA A 1 232 ? -6.899 15.362 2.582 1.00 98.44 232 ALA A C 1
ATOM 1699 O O . ALA A 1 232 ? -6.201 16.294 2.188 1.00 98.44 232 ALA A O 1
ATOM 1700 N N . LEU A 1 233 ? -7.203 14.327 1.801 1.00 98.50 233 LEU A N 1
ATOM 1701 C CA . LEU A 1 233 ? -6.812 14.218 0.400 1.00 98.50 233 LEU A CA 1
ATOM 1702 C C . LEU A 1 233 ? -7.374 15.370 -0.437 1.00 98.50 233 LEU A C 1
ATOM 1704 O O . LEU A 1 233 ? -6.652 15.949 -1.246 1.00 98.50 233 LEU A O 1
ATOM 1708 N N . GLU A 1 234 ? -8.628 15.752 -0.204 1.00 98.25 234 GLU A N 1
ATOM 1709 C CA . GLU A 1 234 ? -9.227 16.884 -0.908 1.00 98.25 234 GLU A CA 1
ATOM 1710 C C . GLU A 1 234 ? -8.527 18.207 -0.577 1.00 98.25 234 GLU A C 1
ATOM 1712 O O . GLU A 1 234 ? -8.306 19.035 -1.461 1.00 98.25 234 GLU A O 1
ATOM 1717 N N . ARG A 1 235 ? -8.092 18.382 0.677 1.00 98.25 235 ARG A N 1
ATOM 1718 C CA . ARG A 1 235 ? -7.265 19.526 1.090 1.00 98.25 235 ARG A CA 1
ATOM 1719 C C . ARG A 1 235 ? -5.916 19.540 0.376 1.00 98.25 235 ARG A C 1
ATOM 1721 O O . ARG A 1 235 ? -5.505 20.592 -0.103 1.00 98.25 235 ARG A O 1
ATOM 1728 N N . VAL A 1 236 ? -5.254 18.384 0.258 1.00 98.31 236 VAL A N 1
ATOM 1729 C CA . VAL A 1 236 ? -3.989 18.252 -0.489 1.00 98.31 236 VAL A CA 1
ATOM 1730 C C . VAL A 1 236 ? -4.177 18.655 -1.952 1.00 98.31 236 VAL A C 1
ATOM 1732 O O . VAL A 1 236 ? -3.401 19.461 -2.461 1.00 98.31 236 VAL A O 1
ATOM 1735 N N . ARG A 1 237 ? -5.228 18.155 -2.614 1.00 96.88 237 ARG A N 1
ATOM 1736 C CA . ARG A 1 237 ? -5.527 18.473 -4.023 1.00 96.88 237 ARG A CA 1
ATOM 1737 C C . ARG A 1 237 ? -5.798 19.962 -4.253 1.00 96.88 237 ARG A C 1
ATOM 1739 O O . ARG A 1 237 ? -5.417 20.490 -5.292 1.00 96.88 237 ARG A O 1
ATOM 1746 N N . HIS A 1 238 ? -6.398 20.638 -3.277 1.00 96.62 238 HIS A N 1
ATOM 1747 C CA . HIS A 1 238 ? -6.668 22.075 -3.326 1.00 96.62 238 HIS A CA 1
ATOM 1748 C C . HIS A 1 238 ? -5.518 22.963 -2.827 1.00 96.62 238 HIS A C 1
ATOM 1750 O O . HIS A 1 238 ? -5.647 24.187 -2.852 1.00 96.62 238 HIS A O 1
ATOM 1756 N N . GLY A 1 239 ? -4.407 22.386 -2.359 1.00 94.12 239 GLY A N 1
ATOM 1757 C CA . GLY A 1 239 ? -3.304 23.155 -1.779 1.00 94.12 239 GLY A CA 1
ATOM 1758 C C . GLY A 1 239 ? -3.662 23.860 -0.463 1.00 94.12 239 GLY A C 1
ATOM 1759 O O . GLY A 1 239 ? -3.081 24.895 -0.142 1.00 94.12 239 GLY A O 1
ATOM 1760 N N . ASP A 1 240 ? -4.620 23.327 0.302 1.00 93.56 240 ASP A N 1
ATOM 1761 C CA . ASP A 1 240 ? -4.997 23.859 1.614 1.00 93.56 240 ASP A CA 1
ATOM 1762 C C . ASP A 1 240 ? -3.895 23.567 2.650 1.00 93.56 240 ASP A C 1
ATOM 1764 O O . ASP A 1 240 ? -3.574 22.412 2.949 1.00 93.56 240 ASP A O 1
ATOM 1768 N N . GLY A 1 241 ? -3.346 24.630 3.250 1.00 89.44 241 GLY A N 1
ATOM 1769 C CA . GLY A 1 241 ? -2.304 24.557 4.280 1.00 89.44 241 GLY A CA 1
ATOM 1770 C C . GLY A 1 241 ? -2.708 23.795 5.553 1.00 89.44 241 GLY A C 1
ATOM 1771 O O . GLY A 1 241 ? -1.841 23.393 6.328 1.00 89.44 241 GLY A O 1
ATOM 1772 N N . GLY A 1 242 ? -4.003 23.539 5.766 1.00 95.06 242 GLY A N 1
ATOM 1773 C CA . GLY A 1 242 ? -4.519 22.711 6.857 1.00 95.06 242 GLY A CA 1
ATOM 1774 C C . GLY A 1 242 ? -4.332 21.199 6.666 1.00 95.06 242 GLY A C 1
ATOM 1775 O O . GLY A 1 242 ? -4.586 20.441 7.606 1.00 95.06 242 GLY A O 1
ATOM 1776 N N . ALA A 1 243 ? -3.887 20.734 5.490 1.00 96.81 243 ALA A N 1
ATOM 1777 C CA . ALA A 1 243 ? -3.738 19.306 5.197 1.00 96.81 243 ALA A CA 1
ATOM 1778 C C . ALA A 1 243 ? -2.808 18.589 6.194 1.00 96.81 243 ALA A C 1
ATOM 1780 O O . ALA A 1 243 ? -3.216 17.611 6.821 1.00 96.81 243 ALA A O 1
ATOM 1781 N N . SER A 1 244 ? -1.596 19.105 6.424 1.00 96.50 244 SER A N 1
ATOM 1782 C CA . SER A 1 244 ? -0.623 18.477 7.334 1.00 96.50 244 SER A CA 1
ATOM 1783 C C . SER A 1 244 ? -1.139 18.376 8.773 1.00 96.50 244 SER A C 1
ATOM 1785 O O . SER A 1 244 ? -0.931 17.361 9.439 1.00 96.50 244 SER A O 1
ATOM 1787 N N . GLN A 1 245 ? -1.871 19.391 9.247 1.00 97.69 245 GLN A N 1
ATOM 1788 C CA . GLN A 1 245 ? -2.483 19.369 10.578 1.00 97.69 245 GLN A CA 1
ATOM 1789 C C . GLN A 1 245 ? -3.586 18.306 10.675 1.00 97.69 245 GLN A C 1
ATOM 1791 O O . GLN A 1 245 ? -3.666 17.591 11.677 1.00 97.69 245 GLN A O 1
ATOM 1796 N N . ALA A 1 246 ? -4.418 18.170 9.637 1.00 98.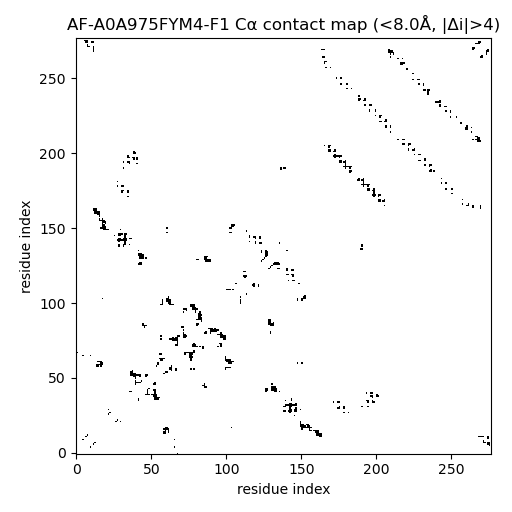25 246 ALA A N 1
ATOM 1797 C CA . ALA A 1 246 ? -5.458 17.147 9.585 1.00 98.25 246 ALA A CA 1
ATOM 1798 C C . ALA A 1 246 ? -4.863 15.727 9.624 1.00 98.25 246 ALA A C 1
ATOM 1800 O O . ALA A 1 246 ? -5.351 14.882 10.379 1.00 98.25 246 ALA A O 1
ATOM 1801 N N . LEU A 1 247 ? -3.775 15.487 8.883 1.00 98.56 247 LEU A N 1
ATOM 1802 C CA . LEU A 1 247 ? -3.061 14.204 8.864 1.00 98.56 247 LEU A CA 1
ATOM 1803 C C . LEU A 1 247 ? -2.408 13.876 10.213 1.00 98.56 247 LEU A C 1
ATOM 1805 O O . LEU A 1 247 ? -2.559 12.762 10.719 1.00 98.56 247 LEU A O 1
ATOM 1809 N N . ALA A 1 248 ? -1.757 14.854 10.849 1.00 98.38 248 ALA A N 1
ATOM 1810 C CA . ALA A 1 248 ? -1.199 14.681 12.188 1.00 98.38 248 ALA A CA 1
ATOM 1811 C C . ALA A 1 248 ? -2.293 14.327 13.212 1.00 98.38 248 ALA A C 1
ATOM 1813 O O . ALA A 1 248 ? -2.142 13.397 14.0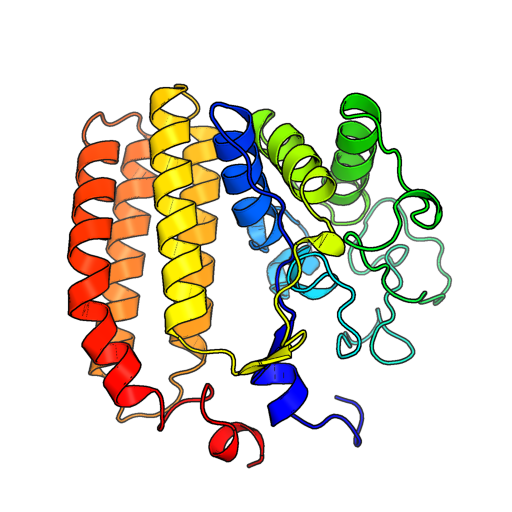07 1.00 98.38 248 ALA A O 1
ATOM 1814 N N . ALA A 1 249 ? -3.434 15.019 13.155 1.00 98.19 249 ALA A N 1
ATOM 1815 C CA . ALA A 1 249 ? -4.567 14.736 14.027 1.00 98.19 249 ALA A CA 1
ATOM 1816 C C . ALA A 1 249 ? -5.165 13.341 13.766 1.00 98.19 249 ALA A C 1
ATOM 1818 O O . ALA A 1 249 ? -5.577 12.667 14.712 1.00 98.19 249 ALA A O 1
ATOM 1819 N N . TRP A 1 250 ? -5.201 12.893 12.507 1.00 98.44 250 TRP A N 1
ATOM 1820 C CA . TRP A 1 250 ? -5.633 11.544 12.143 1.00 98.44 250 TRP A CA 1
ATOM 1821 C C . TRP A 1 250 ? -4.727 10.470 12.765 1.00 98.44 250 TRP A C 1
ATOM 1823 O O . TRP A 1 250 ? -5.230 9.555 13.420 1.00 98.44 250 TRP A O 1
ATOM 1833 N N . LEU A 1 251 ? -3.400 10.629 12.667 1.00 98.31 251 LEU A N 1
ATOM 1834 C CA . LEU A 1 251 ? -2.424 9.704 13.263 1.00 98.31 251 LEU A CA 1
ATOM 1835 C C . LEU A 1 251 ? -2.595 9.573 14.782 1.00 98.31 251 LEU A C 1
ATOM 1837 O O . LEU A 1 251 ? -2.589 8.460 15.310 1.00 98.31 251 LEU A O 1
ATOM 1841 N N . VAL A 1 252 ? -2.796 10.696 15.482 1.00 97.50 252 VAL A N 1
ATOM 1842 C CA . VAL A 1 252 ? -3.029 10.706 16.937 1.00 97.50 252 VAL A CA 1
ATOM 1843 C C . VAL A 1 252 ? -4.303 9.936 17.306 1.00 97.50 252 VAL A C 1
ATOM 1845 O O . VAL A 1 252 ? -4.328 9.226 18.312 1.00 97.50 252 VAL A O 1
ATOM 1848 N N . ARG A 1 253 ? -5.364 10.039 16.493 1.00 96.00 253 ARG A N 1
ATOM 1849 C CA . ARG A 1 253 ? -6.641 9.350 16.748 1.00 96.00 253 ARG A CA 1
ATOM 1850 C C . ARG A 1 253 ? -6.613 7.861 16.412 1.00 96.00 253 ARG A C 1
ATOM 1852 O O . ARG A 1 253 ? -7.380 7.114 17.023 1.00 96.00 253 ARG A O 1
ATOM 1859 N N . LEU A 1 254 ? -5.771 7.433 15.468 1.00 95.31 254 LEU A N 1
ATOM 1860 C CA . LEU A 1 254 ? -5.740 6.052 14.981 1.00 95.31 254 LEU A CA 1
ATOM 1861 C C . LEU A 1 254 ? -5.468 5.056 16.117 1.00 95.31 254 LEU A C 1
ATOM 1863 O O . LEU A 1 254 ? -6.277 4.163 16.352 1.00 95.31 254 LEU A O 1
ATOM 1867 N N . GLY A 1 255 ? -4.366 5.229 16.853 1.00 91.00 255 GLY A N 1
ATOM 1868 C CA . GLY A 1 255 ? -3.899 4.257 17.852 1.00 91.00 255 GLY A CA 1
ATOM 1869 C C . GLY A 1 255 ? -4.935 3.909 18.932 1.00 91.00 255 GLY A C 1
ATOM 1870 O O . GLY A 1 255 ? -5.291 2.738 19.073 1.00 91.00 255 GLY A O 1
ATOM 1871 N N . PRO A 1 256 ? -5.475 4.891 19.683 1.00 91.38 256 PRO A N 1
ATOM 1872 C CA . PRO A 1 256 ? -6.480 4.625 20.710 1.00 91.38 256 PRO A CA 1
ATOM 1873 C C . PRO A 1 256 ? -7.741 3.944 20.171 1.00 91.38 256 PRO A C 1
ATOM 1875 O O . PRO A 1 256 ? -8.307 3.091 20.852 1.00 91.38 256 PRO A O 1
ATOM 1878 N N . ARG A 1 257 ? -8.172 4.296 18.953 1.00 90.56 257 ARG A N 1
ATOM 1879 C CA . ARG A 1 257 ? -9.394 3.754 18.345 1.00 90.56 257 ARG A CA 1
ATOM 1880 C C . ARG A 1 257 ? -9.193 2.385 17.699 1.00 90.56 257 ARG A C 1
ATOM 1882 O O . ARG A 1 257 ? -10.131 1.595 17.694 1.00 90.56 257 ARG A O 1
ATOM 1889 N N . MET A 1 258 ? -7.975 2.051 17.269 1.00 94.50 258 MET A N 1
ATOM 1890 C CA . MET A 1 258 ? -7.639 0.702 16.796 1.00 94.50 258 MET A CA 1
ATOM 1891 C C . MET A 1 258 ? -7.860 -0.375 17.863 1.00 94.50 258 MET A C 1
ATOM 1893 O O . MET A 1 258 ? -8.105 -1.521 17.508 1.00 94.50 258 MET A O 1
ATOM 1897 N N . LYS A 1 259 ? -7.888 -0.020 19.156 1.00 92.25 259 LYS A N 1
ATOM 1898 C CA . LYS A 1 259 ? -8.271 -0.956 20.226 1.00 92.25 259 LYS A CA 1
ATOM 1899 C C . LYS A 1 259 ? -9.674 -1.546 20.032 1.00 92.25 259 LYS A C 1
ATOM 1901 O O . LYS A 1 259 ? -9.883 -2.693 20.405 1.00 92.25 259 LYS A O 1
ATOM 1906 N N . LEU A 1 260 ? -10.608 -0.789 19.442 1.00 89.38 260 LEU A N 1
ATOM 1907 C CA . LEU A 1 260 ? -11.952 -1.283 19.113 1.00 89.38 260 LEU A CA 1
ATOM 1908 C C . LEU A 1 260 ? -11.887 -2.360 18.026 1.00 89.38 260 LEU A C 1
ATOM 1910 O O . LEU A 1 260 ? -12.494 -3.413 18.161 1.00 89.38 260 LEU A O 1
ATOM 1914 N N . VAL A 1 261 ? -11.089 -2.114 16.985 1.00 93.75 261 VAL A N 1
ATOM 1915 C CA . VAL A 1 261 ? -10.873 -3.059 15.881 1.00 93.75 261 VAL A CA 1
ATOM 1916 C C . VAL A 1 261 ? -10.236 -4.344 16.411 1.00 93.75 261 VAL A C 1
ATOM 1918 O O . VAL A 1 261 ? -10.771 -5.430 16.205 1.00 93.75 261 VAL A O 1
ATOM 1921 N N . THR A 1 262 ? -9.147 -4.231 17.176 1.00 93.44 262 THR A N 1
ATOM 1922 C CA . THR A 1 262 ? -8.445 -5.394 17.738 1.00 93.44 262 THR A CA 1
ATOM 1923 C C . THR A 1 262 ? -9.320 -6.209 18.697 1.00 93.44 262 THR A C 1
ATOM 1925 O O . THR A 1 262 ? -9.217 -7.432 18.712 1.00 93.44 262 THR A O 1
ATOM 1928 N N . ALA A 1 263 ? -10.212 -5.572 19.466 1.00 91.69 263 ALA A N 1
ATOM 1929 C CA . ALA A 1 263 ? -11.124 -6.283 20.367 1.00 91.69 263 ALA A CA 1
ATOM 1930 C C . ALA A 1 263 ? -12.098 -7.218 19.625 1.00 91.69 263 ALA A C 1
ATOM 1932 O O . ALA A 1 263 ? -12.479 -8.257 20.159 1.00 91.69 263 ALA A O 1
ATOM 1933 N N . GLU A 1 264 ? -12.468 -6.876 18.391 1.00 92.44 264 GLU A N 1
ATOM 1934 C CA . GLU A 1 264 ? -13.389 -7.653 17.554 1.00 92.44 264 GLU A CA 1
ATOM 1935 C C . GLU A 1 264 ? -12.657 -8.604 16.579 1.00 92.44 264 GLU A C 1
ATOM 1937 O O . GLU A 1 264 ? -13.291 -9.387 15.870 1.00 92.44 264 GLU A O 1
ATOM 1942 N N . GLU A 1 265 ? -11.319 -8.578 16.537 1.00 93.38 265 GLU A N 1
ATOM 1943 C CA . GLU A 1 265 ? -10.510 -9.276 15.524 1.00 93.38 265 GLU A CA 1
ATOM 1944 C C . GLU A 1 265 ? -10.699 -10.802 15.544 1.00 93.38 265 GLU A C 1
ATOM 1946 O O . GLU A 1 265 ? -10.801 -11.430 14.488 1.00 93.38 265 GLU A O 1
ATOM 1951 N N . ALA A 1 266 ? -10.851 -11.409 16.726 1.00 92.38 266 ALA A N 1
ATOM 1952 C CA . ALA A 1 266 ? -11.092 -12.850 16.863 1.00 92.38 266 ALA A CA 1
ATOM 1953 C C . ALA A 1 266 ? -12.408 -13.318 16.203 1.00 92.38 266 ALA A C 1
ATOM 1955 O O . ALA A 1 266 ? -12.546 -14.487 15.840 1.00 92.38 266 ALA A O 1
ATOM 1956 N N . GLY A 1 267 ? -13.371 -12.405 16.037 1.00 91.81 267 GLY A N 1
ATOM 1957 C CA . GLY A 1 267 ? -14.645 -12.635 15.357 1.00 91.81 267 GLY A CA 1
ATOM 1958 C C . GLY A 1 267 ? -14.629 -12.269 13.872 1.00 91.81 267 GLY A C 1
ATOM 1959 O O . GLY A 1 267 ? -15.686 -12.250 13.249 1.00 91.81 267 GLY A O 1
ATOM 1960 N N . SER A 1 268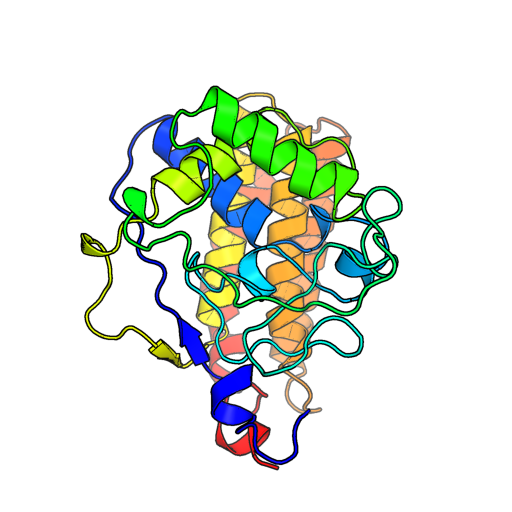 ? -13.473 -11.965 13.290 1.00 94.19 268 SER A N 1
ATOM 1961 C CA . SER A 1 268 ? -13.337 -11.504 11.905 1.00 94.19 268 SER A CA 1
ATOM 1962 C C . SER A 1 268 ? -12.633 -12.544 11.021 1.00 94.19 268 SER A C 1
ATOM 1964 O O . SER A 1 268 ? -12.181 -13.588 11.496 1.00 94.19 268 SER A O 1
ATOM 1966 N N . LEU A 1 269 ? -12.478 -12.242 9.732 1.00 95.19 269 LEU A N 1
ATOM 1967 C CA . LEU A 1 269 ? -11.687 -13.040 8.792 1.00 95.19 269 LEU A CA 1
ATOM 1968 C C . LEU A 1 269 ? -10.168 -12.934 9.029 1.00 95.19 269 LEU A C 1
ATOM 1970 O O . LEU A 1 269 ? -9.396 -13.549 8.297 1.00 95.19 269 LEU A O 1
ATOM 1974 N N . PHE A 1 270 ? -9.701 -12.187 10.034 1.00 95.19 270 PHE A N 1
ATOM 1975 C CA . PHE A 1 270 ? -8.327 -12.322 10.538 1.00 95.19 270 PHE A CA 1
ATOM 1976 C C . PHE A 1 270 ? -8.135 -13.616 11.351 1.00 95.19 270 PHE A C 1
ATOM 1978 O O . PHE A 1 270 ? -7.030 -14.149 11.407 1.00 95.19 270 PHE A O 1
ATOM 1985 N N . ALA A 1 271 ? -9.202 -14.180 11.930 1.00 93.44 271 ALA A N 1
ATOM 1986 C CA . ALA A 1 271 ? -9.119 -15.419 12.695 1.00 93.44 271 ALA A CA 1
ATOM 1987 C C . ALA A 1 271 ? -9.068 -16.660 11.773 1.00 93.44 271 ALA A C 1
ATOM 1989 O O . ALA A 1 271 ? -10.014 -16.899 11.015 1.00 93.44 271 ALA A O 1
ATOM 1990 N N . PRO A 1 272 ? -8.054 -17.546 11.884 1.00 90.81 272 PRO A N 1
ATOM 1991 C CA . PRO A 1 272 ? -7.955 -18.759 11.059 1.00 90.81 272 PRO A CA 1
ATOM 1992 C C . PRO A 1 272 ? -9.197 -19.660 11.110 1.00 90.81 272 PRO A C 1
ATOM 1994 O O . PRO A 1 272 ? -9.594 -20.246 10.107 1.00 90.81 272 PRO A O 1
ATOM 1997 N N . ALA A 1 273 ? -9.857 -19.736 12.271 1.00 90.31 273 ALA A N 1
ATOM 1998 C CA . ALA A 1 273 ? -11.078 -20.522 12.467 1.00 90.31 273 ALA A CA 1
ATOM 1999 C C . ALA A 1 273 ? -12.285 -20.019 11.650 1.00 90.31 273 ALA A C 1
ATOM 2001 O O . ALA A 1 273 ? -13.276 -20.738 11.514 1.00 90.31 273 ALA A O 1
ATOM 2002 N N . ARG A 1 274 ? -12.225 -18.787 11.136 1.00 90.94 274 ARG A N 1
ATOM 2003 C CA . ARG A 1 274 ? -13.250 -18.185 10.277 1.00 90.94 274 ARG A CA 1
ATOM 2004 C C . ARG A 1 274 ? -12.965 -18.374 8.792 1.00 90.94 274 ARG A C 1
ATOM 2006 O O . ARG A 1 274 ? -13.914 -18.412 8.025 1.00 90.94 274 ARG A O 1
ATOM 2013 N N . LEU A 1 275 ? -11.698 -18.547 8.417 1.00 88.94 275 LEU A N 1
ATOM 2014 C CA . LEU A 1 275 ? -11.264 -18.773 7.034 1.00 88.94 275 LEU A CA 1
ATOM 2015 C C . LEU A 1 275 ? -11.442 -20.228 6.573 1.00 88.94 275 LEU A C 1
ATOM 2017 O O . LEU A 1 275 ? -11.513 -20.485 5.381 1.00 88.94 275 LEU A O 1
ATOM 2021 N N . ARG A 1 276 ? -11.508 -21.184 7.508 1.00 83.88 276 ARG A N 1
ATOM 2022 C CA . ARG A 1 276 ? -11.671 -22.624 7.216 1.00 83.88 276 ARG A CA 1
ATOM 2023 C C . ARG A 1 276 ? -13.130 -23.088 7.110 1.00 83.88 276 ARG A C 1
ATOM 2025 O O . ARG A 1 276 ? -13.362 -24.293 7.072 1.00 83.88 276 ARG A O 1
ATOM 2032 N N . ARG A 1 277 ? -14.088 -22.164 7.185 1.00 62.69 277 ARG A N 1
ATOM 2033 C CA . ARG A 1 277 ? -15.523 -22.474 7.159 1.00 62.69 277 ARG A CA 1
ATOM 2034 C C . ARG A 1 277 ? -16.068 -22.478 5.744 1.00 62.69 277 ARG A C 1
ATOM 2036 O O . ARG A 1 277 ? -15.570 -21.667 4.938 1.00 62.69 277 ARG A O 1
#

Radius of gyration: 18.58 Å; Cα contacts (8 Å, |Δi|>4): 489; chains: 1; bounding box: 46×52×48 Å

Mean predicted aligned error: 4.47 Å